Protein AF-0000000082496171 (afdb_homodimer)

Radius of gyration: 23.1 Å; Cα contacts (8 Å, |Δi|>4): 186; chains: 2; bounding box: 36×82×51 Å

InterPro domains:
  IPR008417 B-cell receptor-associated protein 29/31 [PTHR12701] (6-134)

Nearest PDB structures (foldseek):
  3mtt-assembly1_A  TM=5.147E-01  e=7.761E+00  Homo sapiens
  9gdi-assembly1_B  TM=3.801E-01  e=4.638E+00  Bos taurus
  9gdi-assembly1_B  TM=3.731E-01  e=5.127E+00  Bos taurus
  3mtt-assembly1_A  TM=4.672E-01  e=7.662E+00  Homo sapiens

Structure (mmCIF, N/CA/C/O backbone):
data_AF-0000000082496171-model_v1
#
loop_
_entity.id
_entity.type
_entity.pdbx_description
1 polymer 'Endoplasmic reticulum transmembrane protein'
#
loop_
_atom_site.group_PDB
_atom_site.id
_atom_site.type_symbol
_atom_site.label_atom_id
_atom_site.label_alt_id
_atom_site.label_comp_id
_atom_site.label_asym_id
_atom_site.label_entity_id
_atom_site.label_seq_id
_atom_site.pdbx_PDB_ins_code
_atom_site.Cartn_x
_atom_site.Cartn_y
_atom_site.Cartn_z
_atom_site.occupancy
_atom_site.B_iso_or_equiv
_atom_site.auth_seq_id
_atom_site.auth_comp_id
_atom_site.auth_asym_id
_atom_site.auth_atom_id
_atom_site.pdbx_PDB_model_num
ATOM 1 N N . MET A 1 1 ? 11.539 -27.406 7.305 1 48.34 1 MET A N 1
ATOM 2 C CA . MET A 1 1 ? 11.797 -26.469 8.391 1 48.34 1 MET A CA 1
ATOM 3 C C . MET A 1 1 ? 11.961 -25.047 7.855 1 48.34 1 MET A C 1
ATOM 5 O O . MET A 1 1 ? 11.398 -24.094 8.398 1 48.34 1 MET A O 1
ATOM 9 N N . ASN A 1 2 ? 12.719 -24.812 6.652 1 59.94 2 ASN A N 1
ATOM 10 C CA . ASN A 1 2 ? 13.109 -23.516 6.102 1 59.94 2 ASN A CA 1
ATOM 11 C C . ASN A 1 2 ? 11.938 -22.828 5.414 1 59.94 2 ASN A C 1
ATOM 13 O O . ASN A 1 2 ? 11.766 -21.609 5.543 1 59.94 2 ASN A O 1
ATOM 17 N N . LEU A 1 3 ? 10.906 -23.688 5.059 1 64.31 3 LEU A N 1
ATOM 18 C CA . LEU A 1 3 ? 9.766 -23.094 4.355 1 64.31 3 LEU A CA 1
ATOM 19 C C . LEU A 1 3 ? 8.781 -22.469 5.332 1 64.31 3 LEU A C 1
ATOM 21 O O . LEU A 1 3 ? 8.203 -21.422 5.055 1 64.31 3 LEU A O 1
ATOM 25 N N . SER A 1 4 ? 8.664 -23.234 6.391 1 67 4 SER A N 1
ATOM 26 C CA . SER A 1 4 ? 7.754 -22.75 7.418 1 67 4 SER A CA 1
ATOM 27 C C . SER A 1 4 ? 8.227 -21.406 7.984 1 67 4 SER A C 1
ATOM 29 O O . SER A 1 4 ? 7.422 -20.516 8.227 1 67 4 SER A O 1
ATOM 31 N N . LYS A 1 5 ? 9.555 -21.391 8.133 1 72.38 5 LYS A N 1
ATOM 32 C CA . LYS A 1 5 ? 10.109 -20.156 8.664 1 72.38 5 LYS A CA 1
ATOM 33 C C . LYS A 1 5 ? 9.906 -19 7.68 1 72.38 5 LYS A C 1
ATOM 35 O O . LYS A 1 5 ? 9.539 -17.891 8.086 1 72.38 5 LYS A O 1
ATOM 40 N N . MET A 1 6 ? 10.094 -19.312 6.453 1 79.31 6 MET A N 1
ATOM 41 C CA . MET A 1 6 ? 9.938 -18.297 5.422 1 79.31 6 MET A CA 1
ATOM 42 C C . MET A 1 6 ? 8.484 -17.844 5.316 1 79.31 6 MET A C 1
ATOM 44 O O . MET A 1 6 ? 8.211 -16.641 5.168 1 79.31 6 MET A O 1
ATOM 48 N N . ALA A 1 7 ? 7.648 -18.781 5.551 1 83.5 7 ALA A N 1
ATOM 49 C CA . ALA A 1 7 ? 6.223 -18.469 5.539 1 83.5 7 ALA A CA 1
ATOM 50 C C . ALA A 1 7 ? 5.848 -17.562 6.703 1 83.5 7 ALA A C 1
ATOM 52 O O . ALA A 1 7 ? 5.062 -16.625 6.543 1 83.5 7 ALA A O 1
ATOM 53 N N . LEU A 1 8 ? 6.566 -17.781 7.727 1 84.12 8 LEU A N 1
ATOM 54 C CA . LEU A 1 8 ? 6.262 -17 8.922 1 84.12 8 LEU A CA 1
ATOM 55 C C . LEU A 1 8 ? 6.727 -15.562 8.758 1 84.12 8 LEU A C 1
ATOM 57 O O . LEU A 1 8 ? 6.055 -14.633 9.211 1 84.12 8 LEU A O 1
ATOM 61 N N . GLU A 1 9 ? 7.84 -15.391 8.156 1 91.06 9 GLU A N 1
ATOM 62 C CA . GLU A 1 9 ? 8.375 -14.047 7.941 1 91.06 9 GLU A CA 1
ATOM 63 C C . GLU A 1 9 ? 7.414 -13.203 7.105 1 91.06 9 GLU A C 1
ATOM 65 O O . GLU A 1 9 ? 7.199 -12.031 7.398 1 91.06 9 GLU A O 1
ATOM 70 N N . TRP A 1 10 ? 6.824 -13.852 6.168 1 92.69 10 TRP A N 1
ATOM 71 C CA . TRP A 1 10 ? 5.895 -13.125 5.309 1 92.69 10 TRP A CA 1
ATOM 72 C C . TRP A 1 10 ? 4.59 -12.828 6.039 1 92.69 10 TRP A C 1
ATOM 74 O O . TRP A 1 10 ? 3.971 -11.789 5.82 1 92.69 10 TRP A O 1
ATOM 84 N N . VAL A 1 11 ? 4.238 -13.664 6.879 1 91.69 11 VAL A N 1
ATOM 85 C CA . VAL A 1 11 ? 3.041 -13.445 7.684 1 91.69 11 VAL A CA 1
ATOM 86 C C . VAL A 1 11 ? 3.271 -12.289 8.656 1 91.69 11 VAL A C 1
ATOM 88 O O . VAL A 1 11 ? 2.402 -11.43 8.82 1 91.69 11 VAL A O 1
ATOM 91 N N . VAL A 1 12 ? 4.414 -12.273 9.219 1 92.25 12 VAL A N 1
ATOM 92 C CA . VAL A 1 12 ? 4.773 -11.203 10.141 1 92.25 12 VAL A CA 1
ATOM 93 C C . VAL A 1 12 ? 4.746 -9.867 9.414 1 92.25 12 VAL A C 1
ATOM 95 O O . VAL A 1 12 ? 4.191 -8.883 9.914 1 92.25 12 VAL A O 1
ATOM 98 N N . LEU A 1 13 ? 5.289 -9.82 8.258 1 94.5 13 LEU A N 1
ATOM 99 C CA . LEU A 1 13 ? 5.316 -8.57 7.496 1 94.5 13 LEU A CA 1
ATOM 100 C C . LEU A 1 13 ? 3.904 -8.133 7.129 1 94.5 13 LEU A C 1
ATOM 102 O O . LEU A 1 13 ? 3.594 -6.938 7.164 1 94.5 13 LEU A O 1
ATOM 106 N N . SER A 1 14 ? 3.113 -9.094 6.809 1 94.06 14 SER A N 1
ATOM 107 C CA . SER A 1 14 ? 1.742 -8.766 6.434 1 94.06 14 SER A CA 1
ATOM 108 C C . SER A 1 14 ? 0.983 -8.141 7.602 1 94.06 14 SER A C 1
ATOM 110 O O . SER A 1 14 ? 0.238 -7.18 7.418 1 94.06 14 SER A O 1
ATOM 112 N N . TYR A 1 15 ? 1.195 -8.648 8.711 1 93.44 15 TYR A N 1
ATOM 113 C CA . TYR A 1 15 ? 0.529 -8.109 9.891 1 93.44 15 TYR A CA 1
ATOM 114 C C . TYR A 1 15 ? 1.076 -6.727 10.234 1 93.44 15 TYR A C 1
ATOM 116 O O . TYR A 1 15 ? 0.325 -5.84 10.648 1 93.44 15 TYR A O 1
ATOM 124 N N . ALA A 1 16 ? 2.318 -6.676 10.133 1 93.56 16 ALA A N 1
ATOM 125 C CA . ALA A 1 16 ? 2.936 -5.379 10.391 1 93.56 16 ALA A CA 1
ATOM 126 C C . ALA A 1 16 ? 2.402 -4.316 9.438 1 93.56 16 ALA A C 1
ATOM 128 O O . ALA A 1 16 ? 2.037 -3.217 9.859 1 93.56 16 ALA A O 1
ATOM 129 N N . ALA A 1 17 ? 2.332 -4.676 8.195 1 94.69 17 ALA A N 1
ATOM 130 C CA . ALA A 1 17 ? 1.829 -3.738 7.191 1 94.69 17 ALA A CA 1
ATOM 131 C C . ALA A 1 17 ? 0.37 -3.381 7.457 1 94.69 17 ALA A C 1
ATOM 133 O O . ALA A 1 17 ? -0.029 -2.223 7.312 1 94.69 17 ALA A O 1
ATOM 134 N N . ALA A 1 18 ? -0.382 -4.371 7.84 1 94.62 18 ALA A N 1
ATOM 135 C CA . ALA A 1 18 ? -1.79 -4.137 8.156 1 94.62 18 ALA A CA 1
ATOM 136 C C . ALA A 1 18 ? -1.937 -3.205 9.352 1 94.62 18 ALA A C 1
ATOM 138 O O . ALA A 1 18 ? -2.795 -2.32 9.359 1 94.62 18 ALA A O 1
ATOM 139 N N . ALA A 1 19 ? -1.158 -3.439 10.312 1 93.06 19 ALA A N 1
ATOM 140 C CA . ALA A 1 19 ? -1.182 -2.578 11.492 1 93.06 19 ALA A CA 1
ATOM 141 C C . ALA A 1 19 ? -0.792 -1.146 11.133 1 93.06 19 ALA A C 1
ATOM 143 O O . ALA A 1 19 ? -1.423 -0.191 11.586 1 93.06 19 ALA A O 1
ATOM 144 N N . GLU A 1 20 ? 0.221 -1.012 10.367 1 94.12 20 GLU A N 1
ATOM 145 C CA . GLU A 1 20 ? 0.649 0.309 9.914 1 94.12 20 GLU A CA 1
ATOM 146 C C . GLU A 1 20 ? -0.466 1.021 9.148 1 94.12 20 GLU A C 1
ATOM 148 O O . GLU A 1 20 ? -0.726 2.203 9.383 1 94.12 20 GLU A O 1
ATOM 153 N N . ALA A 1 21 ? -1.062 0.307 8.305 1 93.94 21 ALA A N 1
ATOM 154 C CA . ALA A 1 21 ? -2.137 0.893 7.508 1 93.94 21 ALA A CA 1
ATOM 155 C C . ALA A 1 21 ? -3.289 1.351 8.398 1 93.94 21 ALA A C 1
ATOM 157 O O . ALA A 1 21 ? -3.82 2.451 8.219 1 93.94 21 ALA A O 1
ATOM 158 N N . MET A 1 22 ? -3.598 0.584 9.273 1 93.19 22 MET A N 1
ATOM 159 C CA . MET A 1 22 ? -4.691 0.923 10.18 1 93.19 22 MET A CA 1
ATOM 160 C C . MET A 1 22 ? -4.355 2.162 11 1 93.19 22 MET A C 1
ATOM 162 O O . MET A 1 22 ? -5.207 3.031 11.195 1 93.19 22 MET A O 1
ATOM 166 N N . MET A 1 23 ? -3.168 2.227 11.414 1 90.38 23 MET A N 1
ATOM 167 C CA . MET A 1 23 ? -2.754 3.363 12.234 1 90.38 23 MET A CA 1
ATOM 168 C C . MET A 1 23 ? -2.764 4.652 11.414 1 90.38 23 MET A C 1
ATOM 170 O O . MET A 1 23 ? -3.238 5.688 11.883 1 90.38 23 MET A O 1
ATOM 174 N N . VAL A 1 24 ? -2.244 4.578 10.234 1 91.56 24 VAL A N 1
ATOM 175 C CA . VAL A 1 24 ? -2.227 5.762 9.383 1 91.56 24 VAL A CA 1
ATOM 176 C C . VAL A 1 24 ? -3.656 6.184 9.055 1 91.56 24 VAL A C 1
ATOM 178 O O . VAL A 1 24 ? -3.967 7.379 9.031 1 91.56 24 VAL A O 1
ATOM 181 N N . LEU A 1 25 ? -4.473 5.191 8.875 1 90.94 25 LEU A N 1
ATOM 182 C CA . LEU A 1 25 ? -5.871 5.484 8.586 1 90.94 25 LEU A CA 1
ATOM 183 C C . LEU A 1 25 ? -6.535 6.18 9.773 1 90.94 25 LEU A C 1
ATOM 185 O O . LEU A 1 25 ? -7.258 7.164 9.594 1 90.94 25 LEU A O 1
ATOM 189 N N . LEU A 1 26 ? -6.27 5.723 10.891 1 89.06 26 LEU A N 1
ATOM 190 C CA . LEU A 1 26 ? -6.855 6.305 12.094 1 89.06 26 LEU A CA 1
ATOM 191 C C . LEU A 1 26 ? -6.344 7.723 12.312 1 89.06 26 LEU A C 1
ATOM 193 O O . LEU A 1 26 ? -7.105 8.609 12.711 1 89.06 26 LEU A O 1
ATOM 197 N N . LEU A 1 27 ? -5.102 7.973 12.008 1 87.75 27 LEU A N 1
ATOM 198 C CA . LEU A 1 27 ? -4.496 9.289 12.195 1 87.75 27 LEU A CA 1
ATOM 199 C C . LEU A 1 27 ? -5.066 10.289 11.203 1 87.75 27 LEU A C 1
ATOM 201 O O . LEU A 1 27 ? -5.113 11.492 11.484 1 87.75 27 LEU A O 1
ATOM 205 N N . THR A 1 28 ? -5.406 9.789 10.102 1 88.25 28 THR A N 1
ATOM 206 C CA . THR A 1 28 ? -5.793 10.703 9.031 1 88.25 28 THR A CA 1
ATOM 207 C C . THR A 1 28 ? -7.301 10.938 9.039 1 88.25 28 THR A C 1
ATOM 209 O O . THR A 1 28 ? -7.82 11.695 8.219 1 88.25 28 THR A O 1
ATOM 212 N N . LEU A 1 29 ? -7.965 10.297 9.93 1 84.62 29 LEU A N 1
ATOM 213 C CA . LEU A 1 29 ? -9.391 10.586 10.07 1 84.62 29 LEU A CA 1
ATOM 214 C C . LEU A 1 29 ? -9.609 12.039 10.469 1 84.62 29 LEU A C 1
ATOM 216 O O . LEU A 1 29 ? -8.828 12.602 11.242 1 84.62 29 LEU A O 1
ATOM 220 N N . PRO A 1 30 ? -10.609 12.68 9.859 1 73.69 30 PRO A N 1
ATOM 221 C CA . PRO A 1 30 ? -10.898 14.07 10.203 1 73.69 30 PRO A CA 1
ATOM 222 C C . PRO A 1 30 ? -11.164 14.266 11.695 1 73.69 30 PRO A C 1
ATOM 224 O O . PRO A 1 30 ? -11.617 13.336 12.367 1 73.69 30 PRO A O 1
ATOM 227 N N . PRO A 1 31 ? -10.727 15.391 12.102 1 64.25 31 PRO A N 1
ATOM 228 C CA . PRO A 1 31 ? -10.883 15.727 13.516 1 64.25 31 PRO A CA 1
ATOM 229 C C . PRO A 1 31 ? -12.297 15.469 14.031 1 64.25 31 PRO A C 1
ATOM 231 O O . PRO A 1 31 ? -12.477 15.078 15.188 1 64.25 31 PRO A O 1
ATOM 234 N N . THR A 1 32 ? -13.039 15.711 13.242 1 60 32 THR A N 1
ATOM 235 C CA . THR A 1 32 ? -14.406 15.523 13.703 1 60 32 THR A CA 1
ATOM 236 C C . THR A 1 32 ? -14.68 14.055 14.016 1 60 32 THR A C 1
ATOM 238 O O . THR A 1 32 ? -15.531 13.742 14.844 1 60 32 THR A O 1
ATOM 241 N N . MET A 1 33 ? -13.891 13.391 13.539 1 57.25 33 MET A N 1
ATOM 242 C CA . MET A 1 33 ? -14.094 11.953 13.719 1 57.25 33 MET A CA 1
ATOM 243 C C . MET A 1 33 ? -13.016 11.367 14.625 1 57.25 33 MET A C 1
ATOM 245 O O . MET A 1 33 ? -13.039 10.172 14.922 1 57.25 33 MET A O 1
ATOM 249 N N . ASN A 1 34 ? -12.227 12.273 15.102 1 61.12 34 ASN A N 1
ATOM 250 C CA . ASN A 1 34 ? -11.125 11.742 15.898 1 61.12 34 ASN A CA 1
ATOM 251 C C . ASN A 1 34 ? -10.984 12.477 17.219 1 61.12 34 ASN A C 1
ATOM 253 O O . ASN A 1 34 ? -10.031 13.234 17.422 1 61.12 34 ASN A O 1
ATOM 257 N N . PRO A 1 35 ? -11.977 12.188 18 1 62.91 35 PRO A N 1
ATOM 258 C CA . PRO A 1 35 ? -11.789 12.844 19.297 1 62.91 35 PRO A CA 1
ATOM 259 C C . PRO A 1 35 ? -10.539 12.367 20.031 1 62.91 35 PRO A C 1
ATOM 261 O O . PRO A 1 35 ? -10.055 13.055 20.938 1 62.91 35 PRO A O 1
ATOM 264 N N . LEU A 1 36 ? -10.094 11.344 19.562 1 66.88 36 LEU A N 1
ATOM 265 C CA . LEU A 1 36 ? -8.93 10.766 20.234 1 66.88 36 LEU A CA 1
ATOM 266 C C . LEU A 1 36 ? -7.648 11.086 19.484 1 66.88 36 LEU A C 1
ATOM 268 O O . LEU A 1 36 ? -6.688 10.312 19.516 1 66.88 36 LEU A O 1
ATOM 272 N N . ARG A 1 37 ? -7.652 12.148 18.906 1 75 37 ARG A N 1
ATOM 273 C CA . ARG A 1 37 ? -6.523 12.5 18.047 1 7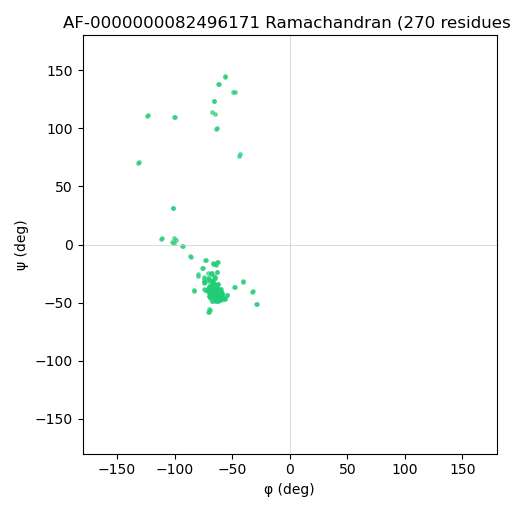5 37 ARG A CA 1
ATOM 274 C C . ARG A 1 37 ? -5.223 12.547 18.844 1 75 37 ARG A C 1
ATOM 276 O O . ARG A 1 37 ? -4.223 11.953 18.438 1 75 37 ARG A O 1
ATOM 283 N N . LYS A 1 38 ? -5.301 13.219 19.984 1 76 38 LYS A N 1
ATOM 284 C CA . LYS A 1 38 ? -4.094 13.328 20.797 1 76 38 LYS A CA 1
ATOM 285 C C . LYS A 1 38 ? -3.617 11.953 21.25 1 76 38 LYS A C 1
ATOM 287 O O . LYS A 1 38 ? -2.412 11.688 21.297 1 76 38 LYS A O 1
ATOM 292 N N . GLY A 1 39 ? -4.645 11.203 21.547 1 76.88 39 GLY A N 1
ATOM 293 C CA . GLY A 1 39 ? -4.312 9.844 21.938 1 76.88 39 GLY A CA 1
ATOM 294 C C . GLY A 1 39 ? -3.705 9.023 20.812 1 76.88 39 GLY A C 1
ATOM 295 O O . GLY A 1 39 ? -2.727 8.305 21.031 1 76.88 39 GLY A O 1
ATOM 296 N N . VAL A 1 40 ? -4.203 9.203 19.672 1 81.88 40 VAL A N 1
ATOM 297 C CA . VAL A 1 40 ? -3.719 8.445 18.531 1 81.88 40 VAL A CA 1
ATOM 298 C C . VAL A 1 40 ? -2.311 8.906 18.156 1 81.88 40 VAL A C 1
ATOM 300 O O . VAL A 1 40 ? -1.452 8.086 17.828 1 81.88 40 VAL A O 1
ATOM 303 N N . ILE A 1 41 ? -2.131 10.094 18.312 1 84.19 41 ILE A N 1
ATOM 304 C CA . ILE A 1 41 ? -0.809 10.648 18.031 1 84.19 41 ILE A CA 1
ATOM 305 C C . ILE A 1 41 ? 0.207 10.07 19.016 1 84.19 41 ILE A C 1
ATOM 307 O O . ILE A 1 41 ? 1.285 9.625 18.609 1 84.19 41 ILE A O 1
ATOM 311 N N . SER A 1 42 ? -0.235 10.078 20.266 1 86.06 42 SER A N 1
ATOM 312 C CA . SER A 1 42 ? 0.661 9.562 21.297 1 86.06 42 SER A CA 1
ATOM 313 C C . SER A 1 42 ? 0.968 8.086 21.062 1 86.06 42 SER A C 1
ATOM 315 O O . SER A 1 42 ? 2.123 7.664 21.156 1 86.06 42 SER A O 1
ATOM 317 N N . VAL A 1 43 ? -0.015 7.398 20.75 1 85.12 43 VAL A N 1
ATOM 318 C CA . VAL A 1 43 ? 0.151 5.969 20.516 1 85.12 43 VAL A CA 1
ATOM 319 C C . VAL A 1 43 ? 1.039 5.746 19.281 1 85.12 43 VAL A C 1
ATOM 321 O O . VAL A 1 43 ? 1.938 4.902 19.312 1 85.12 43 VAL A O 1
ATOM 324 N N . THR A 1 44 ? 0.755 6.473 18.281 1 86.94 44 THR A N 1
ATOM 325 C CA . THR A 1 44 ? 1.521 6.297 17.047 1 86.94 44 THR A CA 1
ATOM 326 C C . THR A 1 44 ? 2.98 6.691 17.266 1 86.94 44 THR A C 1
ATOM 328 O O . THR A 1 44 ? 3.887 6.016 16.766 1 86.94 44 THR A O 1
ATOM 331 N N . ARG A 1 45 ? 3.248 7.648 18.047 1 86.75 45 ARG A N 1
ATOM 332 C CA . ARG A 1 45 ? 4.613 8.086 18.328 1 86.75 45 ARG A CA 1
ATOM 333 C C . ARG A 1 45 ? 5.383 7.008 19.094 1 86.75 45 ARG A C 1
ATOM 335 O O . ARG A 1 45 ? 6.555 6.758 18.812 1 86.75 45 ARG A O 1
ATOM 342 N N . ASN A 1 46 ? 4.688 6.449 19.922 1 88.31 46 ASN A N 1
ATOM 343 C CA . ASN A 1 46 ? 5.312 5.387 20.703 1 88.31 46 ASN A CA 1
ATOM 344 C C . ASN A 1 46 ? 5.57 4.145 19.859 1 88.31 46 ASN A C 1
ATOM 346 O O . ASN A 1 46 ? 6.539 3.42 20.078 1 88.31 46 ASN A O 1
ATOM 350 N N . LEU A 1 47 ? 4.766 3.955 18.891 1 87.25 47 LEU A N 1
ATOM 351 C CA . LEU A 1 47 ? 4.855 2.758 18.062 1 87.25 47 LEU A CA 1
ATOM 352 C C . LEU A 1 47 ? 5.855 2.955 16.938 1 87.25 47 LEU A C 1
ATOM 354 O O . LEU A 1 47 ? 6.297 1.985 16.312 1 87.25 47 LEU A O 1
ATOM 358 N N . LEU A 1 48 ? 6.266 4.137 16.766 1 87.62 48 LEU A N 1
ATOM 359 C CA . LEU A 1 48 ? 7.199 4.414 15.688 1 87.62 48 LEU A CA 1
ATOM 360 C C . LEU A 1 48 ? 8.547 3.752 15.945 1 87.62 48 LEU A C 1
ATOM 362 O O . LEU A 1 48 ? 9.188 3.25 15.016 1 87.62 48 LEU A O 1
ATOM 366 N N . LYS A 1 49 ? 8.906 3.619 17.156 1 86.88 49 LYS A N 1
ATOM 367 C CA . LYS A 1 49 ? 10.195 3.035 17.5 1 86.88 49 LYS A CA 1
ATOM 368 C C . LYS A 1 49 ? 10.234 1.544 17.188 1 86.88 49 LYS A C 1
ATOM 370 O O . LYS A 1 49 ? 11.062 1.094 16.391 1 86.88 49 LYS A O 1
ATOM 375 N N . PRO A 1 50 ? 9.344 0.766 17.688 1 83.81 50 PRO A N 1
ATOM 376 C CA . PRO A 1 50 ? 9.344 -0.653 17.312 1 83.81 50 PRO A CA 1
ATOM 377 C C . PRO A 1 50 ? 9.031 -0.884 15.844 1 83.81 50 PRO A C 1
ATOM 379 O O . PRO A 1 50 ? 9.516 -1.852 15.25 1 83.81 50 PRO A O 1
ATOM 382 N N . PHE A 1 51 ? 8.336 -0.042 15.258 1 88.69 51 PHE A N 1
ATOM 383 C CA . PHE A 1 51 ? 7.984 -0.19 13.852 1 88.69 51 PHE A CA 1
ATOM 384 C C . PHE A 1 51 ? 9.188 0.088 12.961 1 88.69 51 PHE A C 1
ATOM 386 O O . PHE A 1 51 ? 9.195 -0.272 11.781 1 88.69 51 PHE A O 1
ATOM 393 N N . LEU A 1 52 ? 10.18 0.644 13.578 1 90.94 52 LEU A N 1
ATOM 394 C CA . LEU A 1 52 ? 11.414 0.865 12.836 1 90.94 52 LEU A CA 1
ATOM 395 C C . LEU A 1 52 ? 12.031 -0.459 12.398 1 90.94 52 LEU A C 1
ATOM 397 O O . LEU A 1 52 ? 12.766 -0.511 11.406 1 90.94 52 LEU A O 1
ATOM 401 N N . SER A 1 53 ? 11.695 -1.446 13.086 1 91.94 53 SER A N 1
ATOM 402 C CA . SER A 1 53 ? 12.234 -2.768 12.789 1 91.94 53 SER A CA 1
ATOM 403 C C . SER A 1 53 ? 11.742 -3.287 11.445 1 91.94 53 SER A C 1
ATOM 405 O O . SER A 1 53 ? 12.305 -4.234 10.891 1 91.94 53 SER A O 1
ATOM 407 N N . VAL A 1 54 ? 10.727 -2.684 10.961 1 93.5 54 VAL A N 1
ATOM 408 C CA . VAL A 1 54 ? 10.164 -3.105 9.68 1 93.5 54 VAL A CA 1
ATOM 409 C C . VAL A 1 54 ? 11.164 -2.846 8.562 1 93.5 54 VAL A C 1
ATOM 411 O O . VAL A 1 54 ? 11.227 -3.594 7.582 1 93.5 54 VAL A O 1
ATOM 414 N N . ILE A 1 55 ? 11.969 -1.901 8.672 1 95.12 55 ILE A N 1
ATOM 415 C CA . ILE A 1 55 ? 12.883 -1.491 7.609 1 95.12 55 ILE A CA 1
ATOM 416 C C . ILE A 1 55 ? 13.961 -2.551 7.418 1 95.12 55 ILE A C 1
ATOM 418 O O . ILE A 1 55 ? 14.102 -3.123 6.332 1 95.12 55 ILE A O 1
ATOM 422 N N . PRO A 1 56 ? 14.727 -2.859 8.469 1 94.38 56 PRO A N 1
ATOM 423 C CA . PRO A 1 56 ? 15.719 -3.922 8.266 1 94.38 56 PRO A CA 1
ATOM 424 C C . PRO A 1 56 ? 15.078 -5.266 7.926 1 94.38 56 PRO A C 1
ATOM 426 O O . PRO A 1 56 ? 15.656 -6.059 7.176 1 94.38 56 PRO A O 1
ATOM 429 N N . PHE A 1 57 ? 13.938 -5.523 8.469 1 95.88 57 PHE A N 1
ATOM 430 C CA . PHE A 1 57 ? 13.211 -6.75 8.156 1 95.88 57 PHE A CA 1
ATOM 431 C C . PHE A 1 57 ? 12.852 -6.809 6.676 1 95.88 57 PHE A C 1
ATOM 433 O O . PHE A 1 57 ? 13.039 -7.84 6.031 1 95.88 57 PHE A O 1
ATOM 440 N N . CYS A 1 58 ? 12.32 -5.734 6.137 1 95.62 58 CYS A N 1
ATOM 441 C CA . CYS A 1 58 ? 11.977 -5.652 4.723 1 95.62 58 CYS A CA 1
ATOM 442 C C . CYS A 1 58 ? 13.219 -5.801 3.85 1 95.62 58 CYS A C 1
ATOM 444 O O . CYS A 1 58 ? 13.164 -6.434 2.795 1 95.62 58 CYS A O 1
ATOM 446 N N . LEU A 1 59 ? 14.281 -5.203 4.258 1 95.62 59 LEU A N 1
ATOM 447 C CA . LEU A 1 59 ? 15.531 -5.328 3.508 1 95.62 59 LEU A CA 1
ATOM 448 C C . LEU A 1 59 ? 16 -6.777 3.477 1 95.62 59 LEU A C 1
ATOM 450 O O . LEU A 1 59 ? 16.484 -7.258 2.445 1 95.62 59 LEU A O 1
ATOM 454 N N . PHE A 1 60 ? 15.898 -7.383 4.578 1 95.62 60 PHE A N 1
ATOM 455 C CA . PHE A 1 60 ? 16.25 -8.797 4.656 1 95.62 60 PHE A CA 1
ATOM 456 C C . PHE A 1 60 ? 15.398 -9.625 3.709 1 95.62 60 PHE A C 1
ATOM 458 O O . PHE A 1 60 ? 15.906 -10.484 2.992 1 95.62 60 PHE A O 1
ATOM 465 N N . LEU A 1 61 ? 14.172 -9.398 3.725 1 95.44 61 LEU A N 1
ATOM 466 C CA . LEU A 1 61 ? 13.258 -10.141 2.863 1 95.44 61 LEU A CA 1
ATOM 467 C C . LEU A 1 61 ? 13.516 -9.82 1.395 1 95.44 61 LEU A C 1
ATOM 469 O O . LEU A 1 61 ? 13.391 -10.695 0.535 1 95.44 61 LEU A O 1
ATOM 473 N N . LEU A 1 62 ? 13.836 -8.602 1.104 1 94.81 62 LEU A N 1
ATOM 474 C CA . LEU A 1 62 ? 14.172 -8.219 -0.263 1 94.81 62 LEU A CA 1
ATOM 475 C C . LEU A 1 62 ? 15.422 -8.938 -0.743 1 94.81 62 LEU A C 1
ATOM 477 O O . LEU A 1 62 ? 15.492 -9.367 -1.896 1 94.81 62 LEU A O 1
ATOM 481 N N . MET A 1 63 ? 16.359 -9.062 0.076 1 94.12 63 MET A N 1
ATOM 482 C CA . MET A 1 63 ? 17.578 -9.797 -0.264 1 94.12 63 MET A CA 1
ATOM 483 C C . MET A 1 63 ? 17.281 -11.266 -0.537 1 94.12 63 MET A C 1
ATOM 485 O O . MET A 1 63 ? 17.859 -11.867 -1.442 1 94.12 63 MET A O 1
ATOM 489 N N . ASP A 1 64 ? 16.391 -11.82 0.221 1 91.69 64 ASP A N 1
ATOM 490 C CA . ASP A 1 64 ? 15.977 -13.203 0.019 1 91.69 64 ASP A CA 1
ATOM 491 C C . ASP A 1 64 ? 15.32 -13.383 -1.347 1 91.69 64 ASP A C 1
ATOM 493 O O . ASP A 1 64 ? 15.602 -14.352 -2.053 1 91.69 64 ASP A O 1
ATOM 497 N N . ILE A 1 65 ? 14.453 -12.547 -1.691 1 91.94 65 ILE A N 1
ATOM 498 C CA . ILE A 1 65 ? 13.797 -12.602 -2.992 1 91.94 65 ILE A CA 1
ATOM 499 C C . ILE A 1 65 ? 14.836 -12.477 -4.102 1 91.94 65 ILE A C 1
ATOM 501 O O . ILE A 1 65 ? 14.781 -13.195 -5.102 1 91.94 65 ILE A O 1
ATOM 505 N N . TYR A 1 66 ? 15.734 -11.555 -3.928 1 90.25 66 TYR A N 1
ATOM 506 C CA . TYR A 1 66 ? 16.797 -11.344 -4.914 1 90.25 66 TYR A CA 1
ATOM 507 C C . TYR A 1 66 ? 17.641 -12.602 -5.082 1 90.25 66 TYR A C 1
ATOM 509 O O . TYR A 1 66 ? 17.922 -13.016 -6.207 1 90.25 66 TYR A O 1
ATOM 517 N N . TRP A 1 67 ? 17.969 -13.211 -4.023 1 88.5 67 TRP A N 1
ATOM 518 C CA . TRP A 1 67 ? 18.766 -14.43 -4.074 1 88.5 67 TRP A CA 1
ATOM 519 C C . TRP A 1 67 ? 18.016 -15.555 -4.781 1 88.5 67 TRP A C 1
ATOM 521 O O . TRP A 1 67 ? 18.578 -16.266 -5.613 1 88.5 67 TRP A O 1
ATOM 531 N N . LYS A 1 68 ? 16.75 -15.703 -4.477 1 86.06 68 LYS A N 1
ATOM 532 C CA . LYS A 1 68 ? 15.93 -16.734 -5.113 1 86.06 68 LYS A CA 1
ATOM 533 C C . LYS A 1 68 ? 15.789 -16.469 -6.609 1 86.06 68 LYS A C 1
ATOM 535 O O . LYS A 1 68 ? 15.711 -17.406 -7.406 1 86.06 68 LYS A O 1
ATOM 540 N N . TYR A 1 69 ? 15.719 -15.211 -6.992 1 82.94 69 TYR A N 1
ATOM 541 C CA . TYR A 1 69 ? 15.641 -14.844 -8.406 1 82.94 69 TYR A CA 1
ATOM 542 C C . TYR A 1 69 ? 16.922 -15.219 -9.133 1 82.94 69 TYR A C 1
ATOM 544 O O . TYR A 1 69 ? 16.875 -15.75 -10.25 1 82.94 69 TYR A O 1
ATOM 552 N N . GLU A 1 70 ? 18.031 -15.023 -8.531 1 82.44 70 GLU A N 1
ATOM 553 C CA . GLU A 1 70 ? 19.328 -15.297 -9.141 1 82.44 70 GLU A CA 1
ATOM 554 C C . GLU A 1 70 ? 19.609 -16.797 -9.203 1 82.44 70 GLU A C 1
ATOM 556 O O . GLU A 1 70 ? 20.234 -17.281 -10.148 1 82.44 70 GLU A O 1
ATOM 561 N N . THR A 1 71 ? 19.047 -17.531 -8.281 1 80.31 71 THR A N 1
ATOM 562 C CA . THR A 1 71 ? 19.359 -18.953 -8.203 1 80.31 71 THR A CA 1
ATOM 563 C C . THR A 1 71 ? 18.234 -19.781 -8.805 1 80.31 71 THR A C 1
ATOM 565 O O . THR A 1 71 ? 18.266 -21.016 -8.766 1 80.31 71 THR A O 1
ATOM 568 N N . ARG A 1 72 ? 17.203 -19.062 -9.328 1 73.75 72 ARG A N 1
ATOM 569 C CA . ARG A 1 72 ? 16.062 -19.781 -9.898 1 73.75 72 ARG A CA 1
ATOM 570 C C . ARG A 1 72 ? 16.484 -20.562 -11.141 1 73.75 72 ARG A C 1
ATOM 572 O O . ARG A 1 72 ? 17.156 -20.016 -12.023 1 73.75 72 ARG A O 1
ATOM 579 N N . PRO A 1 73 ? 16.188 -21.859 -10.977 1 66.94 73 PRO A N 1
ATOM 580 C CA . PRO A 1 73 ? 16.516 -22.625 -12.18 1 66.94 73 PRO A CA 1
ATOM 581 C C . PRO A 1 73 ? 15.695 -22.203 -13.391 1 66.94 73 PRO A C 1
ATOM 583 O O . PRO A 1 73 ? 14.508 -21.891 -13.266 1 66.94 73 PRO A O 1
ATOM 586 N N . SER A 1 74 ? 16.172 -21.406 -14.32 1 60.69 74 SER A N 1
ATOM 587 C CA . SER A 1 74 ? 15.469 -21.062 -15.555 1 60.69 74 SER A CA 1
A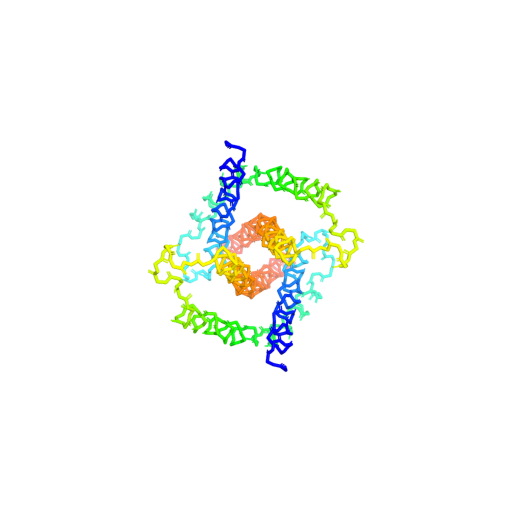TOM 588 C C . SER A 1 74 ? 15.336 -22.281 -16.469 1 60.69 74 SER A C 1
ATOM 590 O O . SER A 1 74 ? 16.172 -23.172 -16.438 1 60.69 74 SER A O 1
ATOM 592 N N . CYS A 1 75 ? 14.07 -22.688 -16.641 1 60 75 CYS A N 1
ATOM 593 C CA . CYS A 1 75 ? 14.008 -23.609 -17.766 1 60 75 CYS A CA 1
ATOM 594 C C . CYS A 1 75 ? 14.836 -23.094 -18.938 1 60 75 CYS A C 1
ATOM 596 O O . CYS A 1 75 ? 14.562 -22.016 -19.484 1 60 75 CYS A O 1
ATOM 598 N N . SER A 1 76 ? 16.141 -23.203 -18.891 1 56.59 76 SER A N 1
ATOM 599 C CA . SER A 1 76 ? 17.078 -22.75 -19.906 1 56.59 76 SER A CA 1
ATOM 600 C C . SER A 1 76 ? 16.453 -22.766 -21.297 1 56.59 76 SER A C 1
ATOM 602 O O . SER A 1 76 ? 16.859 -21.984 -22.156 1 56.59 76 SER A O 1
ATOM 604 N N . SER A 1 77 ? 15.797 -23.969 -21.75 1 53.56 77 SER A N 1
ATOM 605 C CA . SER A 1 77 ? 15.227 -24.094 -23.094 1 53.56 77 SER A CA 1
ATOM 606 C C . SER A 1 77 ? 13.742 -24.453 -23.031 1 53.56 77 SER A C 1
ATOM 608 O O . SER A 1 77 ? 13.352 -25.375 -22.312 1 53.56 77 SER A O 1
ATOM 610 N N . PRO A 1 78 ? 12.82 -23.609 -23.406 1 58.06 78 PRO A N 1
ATOM 611 C CA . PRO A 1 78 ? 11.391 -23.922 -23.484 1 58.06 78 PRO A CA 1
ATOM 612 C C . PRO A 1 78 ? 11.117 -25.375 -23.859 1 58.06 78 PRO A C 1
ATOM 614 O O . PRO A 1 78 ? 10.125 -25.953 -23.422 1 58.06 78 PRO A O 1
ATOM 617 N N . GLU A 1 79 ? 11.898 -25.781 -24.75 1 57.34 79 GLU A N 1
ATOM 618 C CA . GLU A 1 79 ? 11.695 -27.141 -25.234 1 57.34 79 GLU A CA 1
ATOM 619 C C . GLU A 1 79 ? 12.016 -28.172 -24.156 1 57.34 79 GLU A C 1
ATOM 621 O O . GLU A 1 79 ? 11.547 -29.312 -24.219 1 57.34 79 GLU A O 1
ATOM 626 N N . SER A 1 80 ? 12.836 -27.734 -23.266 1 60.28 80 SER A N 1
ATOM 627 C CA . SER A 1 80 ? 13.266 -28.766 -22.328 1 60.28 80 SER A CA 1
ATOM 628 C C . SER A 1 80 ? 12.492 -28.672 -21.016 1 60.28 80 SER A C 1
ATOM 630 O O . SER A 1 80 ? 12.672 -29.5 -20.125 1 60.28 80 SER A O 1
ATOM 632 N N . CYS A 1 81 ? 11.477 -27.719 -21.078 1 66.44 81 CYS A N 1
ATOM 633 C CA . CYS A 1 81 ? 10.852 -27.594 -19.781 1 66.44 81 CYS A CA 1
ATOM 634 C C . CYS A 1 81 ? 9.531 -28.359 -19.734 1 66.44 81 CYS A C 1
ATOM 636 O O . CYS A 1 81 ? 8.688 -28.203 -20.609 1 66.44 81 CYS A O 1
ATOM 638 N N . ASN A 1 82 ? 9.484 -29.438 -19.016 1 74.38 82 ASN A N 1
ATOM 639 C CA . ASN A 1 82 ? 8.242 -30.141 -18.719 1 74.38 82 ASN A CA 1
ATOM 640 C C . ASN A 1 82 ? 7.168 -29.188 -18.203 1 74.38 82 ASN A C 1
ATOM 642 O O . ASN A 1 82 ? 7.48 -28.172 -17.594 1 74.38 82 ASN A O 1
ATOM 646 N N . PRO A 1 83 ? 6.062 -29.297 -18.75 1 77.5 83 PRO A N 1
ATOM 647 C CA . PRO A 1 83 ? 4.938 -28.438 -18.359 1 77.5 83 PRO A CA 1
ATOM 648 C C . PRO A 1 83 ? 4.859 -28.234 -16.844 1 77.5 83 PRO A C 1
ATOM 650 O O . PRO A 1 83 ? 4.484 -27.156 -16.391 1 77.5 83 PRO A O 1
ATOM 653 N N . THR A 1 84 ? 5.246 -29.172 -16.109 1 78.5 84 THR A N 1
ATOM 654 C CA . THR A 1 84 ? 5.219 -29.078 -14.648 1 78.5 84 THR A CA 1
ATOM 655 C C . THR A 1 84 ? 6.254 -28.062 -14.156 1 78.5 84 THR A C 1
ATOM 657 O O . THR A 1 84 ? 5.984 -27.297 -13.234 1 78.5 84 THR A O 1
ATOM 660 N N . ASP A 1 85 ? 7.34 -28.047 -14.844 1 80.19 85 ASP A N 1
ATOM 661 C CA . ASP A 1 85 ? 8.383 -27.109 -14.461 1 80.19 85 ASP A CA 1
ATOM 662 C C . ASP A 1 85 ? 7.992 -25.672 -14.812 1 80.19 85 ASP A C 1
ATOM 664 O O . ASP A 1 85 ? 8.305 -24.734 -14.07 1 80.19 85 ASP A O 1
ATOM 668 N N . LEU A 1 86 ? 7.402 -25.625 -15.906 1 79.12 86 LEU A N 1
ATOM 669 C CA . LEU A 1 86 ? 6.934 -24.297 -16.328 1 79.12 86 LEU A CA 1
ATOM 670 C C . LEU A 1 86 ? 5.93 -23.734 -15.32 1 79.12 86 LEU A C 1
ATOM 672 O O . LEU A 1 86 ? 5.996 -22.562 -14.961 1 79.12 86 LEU A O 1
ATOM 676 N N . MET A 1 87 ? 5.082 -24.547 -14.898 1 83.5 87 MET A N 1
ATOM 677 C CA . MET A 1 87 ? 4.078 -24.109 -13.93 1 83.5 87 MET A CA 1
ATOM 678 C C . MET A 1 87 ? 4.727 -23.734 -12.602 1 83.5 87 MET A C 1
ATOM 680 O O . MET A 1 87 ? 4.301 -22.797 -11.938 1 83.5 87 MET A O 1
ATOM 684 N N . ARG A 1 88 ? 5.676 -24.5 -12.281 1 81.62 88 ARG A N 1
ATOM 685 C CA . ARG A 1 88 ? 6.395 -24.203 -11.047 1 81.62 88 ARG A CA 1
ATOM 686 C C . ARG A 1 88 ? 7.102 -22.859 -11.141 1 81.62 88 ARG A C 1
ATOM 688 O O . ARG A 1 88 ? 7.109 -22.094 -10.172 1 81.62 88 ARG A O 1
ATOM 695 N N . HIS A 1 89 ? 7.664 -22.688 -12.273 1 81.75 89 HIS A N 1
ATOM 696 C CA . HIS A 1 89 ? 8.32 -21.406 -12.508 1 81.75 89 HIS A CA 1
ATOM 697 C C . HIS A 1 89 ? 7.332 -20.25 -12.414 1 81.75 89 HIS A C 1
ATOM 699 O O . HIS A 1 89 ? 7.613 -19.234 -11.773 1 81.75 89 HIS A O 1
ATOM 705 N N . GLN A 1 90 ? 6.23 -20.391 -12.961 1 83.25 90 GLN A N 1
ATOM 706 C CA . GLN A 1 90 ? 5.211 -19.344 -12.93 1 83.25 90 GLN A CA 1
ATOM 707 C C . GLN A 1 90 ? 4.746 -19.078 -11.5 1 83.25 90 GLN A C 1
ATOM 709 O O . GLN A 1 90 ? 4.547 -17.922 -11.117 1 83.25 90 GLN A O 1
ATOM 714 N N . LYS A 1 91 ? 4.574 -20.078 -10.828 1 85.06 91 LYS A N 1
ATOM 715 C CA . LYS A 1 91 ? 4.16 -19.953 -9.438 1 85.06 91 LYS A CA 1
ATOM 716 C C . LYS A 1 91 ? 5.191 -19.172 -8.625 1 85.06 91 LYS A C 1
ATOM 718 O O . LYS A 1 91 ? 4.832 -18.328 -7.801 1 85.06 91 LYS A O 1
ATOM 723 N N . SER A 1 92 ? 6.422 -19.438 -8.891 1 85 92 SER A N 1
ATOM 724 C CA . SER A 1 92 ? 7.5 -18.75 -8.18 1 85 92 SER A CA 1
ATOM 725 C C . SER A 1 92 ? 7.516 -17.266 -8.516 1 85 92 SER A C 1
ATOM 727 O O . SER A 1 92 ? 7.762 -16.422 -7.641 1 85 92 SER A O 1
ATOM 729 N N . VAL A 1 93 ? 7.184 -16.953 -9.688 1 86.88 93 VAL A N 1
ATOM 730 C CA . VAL A 1 93 ? 7.141 -15.562 -10.117 1 86.88 93 VAL A CA 1
ATOM 731 C C . VAL A 1 93 ? 5.98 -14.844 -9.43 1 86.88 93 VAL A C 1
ATOM 733 O O . VAL A 1 93 ? 6.141 -13.734 -8.922 1 86.88 93 VAL A O 1
ATOM 736 N N . LEU A 1 94 ? 4.891 -15.484 -9.398 1 88.56 94 LEU A N 1
ATOM 737 C CA . LEU A 1 94 ? 3.713 -14.891 -8.766 1 88.56 94 LEU A CA 1
ATOM 738 C C . LEU A 1 94 ? 3.943 -14.672 -7.277 1 88.56 94 LEU A C 1
ATOM 740 O O . LEU A 1 94 ? 3.566 -13.633 -6.73 1 88.56 94 LEU A O 1
ATOM 744 N N . LYS A 1 95 ? 4.648 -15.594 -6.637 1 89.31 95 LYS A N 1
ATOM 745 C CA . LYS A 1 95 ? 4.996 -15.461 -5.227 1 89.31 95 LYS A CA 1
ATOM 746 C C . LYS A 1 95 ? 5.938 -14.281 -5 1 89.31 95 LYS A C 1
ATOM 748 O O . LYS A 1 95 ? 5.758 -13.516 -4.051 1 89.31 95 LYS A O 1
ATOM 753 N N . SER A 1 96 ? 6.879 -14.195 -5.898 1 90.31 96 SER A N 1
ATOM 754 C CA . SER A 1 96 ? 7.832 -13.094 -5.797 1 90.31 96 SER A CA 1
ATOM 755 C C . SER A 1 96 ? 7.145 -11.75 -5.988 1 90.31 96 SER A C 1
ATOM 757 O O . SER A 1 96 ? 7.465 -10.781 -5.297 1 90.31 96 SER A O 1
ATOM 759 N N . GLN A 1 97 ? 6.184 -11.688 -6.844 1 90.69 97 GLN A N 1
ATOM 760 C CA . GLN A 1 97 ? 5.445 -10.453 -7.098 1 90.69 97 GLN A CA 1
ATOM 761 C C . GLN A 1 97 ? 4.613 -10.055 -5.887 1 90.69 97 GLN A C 1
ATOM 763 O O . GLN A 1 97 ? 4.629 -8.891 -5.473 1 90.69 97 GLN A O 1
ATOM 768 N N . ARG A 1 98 ? 3.914 -10.953 -5.395 1 93.5 98 ARG A N 1
ATOM 769 C CA . ARG A 1 98 ? 3.109 -10.711 -4.203 1 93.5 98 ARG A CA 1
ATOM 770 C C . ARG A 1 98 ? 3.975 -10.211 -3.053 1 93.5 98 ARG A C 1
ATOM 772 O O . ARG A 1 98 ? 3.635 -9.219 -2.402 1 93.5 98 ARG A O 1
ATOM 779 N N . ASN A 1 99 ? 5.086 -10.922 -2.895 1 94.44 99 ASN A N 1
ATOM 780 C CA . ASN A 1 99 ? 5.984 -10.609 -1.789 1 94.44 99 ASN A CA 1
ATOM 781 C C . ASN A 1 99 ? 6.633 -9.234 -1.966 1 94.44 99 ASN A C 1
ATOM 783 O O . ASN A 1 99 ? 6.777 -8.484 -1 1 94.44 99 ASN A O 1
ATOM 787 N N . THR A 1 100 ? 6.969 -8.875 -3.172 1 94.25 100 THR A N 1
ATOM 788 C CA . THR A 1 100 ? 7.555 -7.574 -3.457 1 94.25 100 THR A CA 1
ATOM 789 C C . THR A 1 100 ? 6.547 -6.457 -3.18 1 94.25 100 THR A C 1
ATOM 791 O O . THR A 1 100 ? 6.906 -5.414 -2.629 1 94.25 100 THR A O 1
ATOM 794 N N . LEU A 1 101 ? 5.391 -6.742 -3.562 1 94.44 101 LEU A N 1
ATOM 795 C CA . LEU A 1 101 ? 4.336 -5.766 -3.32 1 94.44 101 LEU A CA 1
ATOM 796 C C . LEU A 1 101 ? 4.145 -5.531 -1.825 1 94.44 101 LEU A C 1
ATOM 798 O O . LEU A 1 101 ? 3.961 -4.395 -1.388 1 94.44 101 LEU A O 1
ATOM 802 N N . LEU A 1 102 ? 4.215 -6.59 -1.105 1 95.56 102 LEU A N 1
ATOM 803 C CA . LEU A 1 102 ? 4.059 -6.492 0.341 1 95.56 102 LEU A CA 1
ATOM 804 C C . LEU A 1 102 ? 5.195 -5.684 0.958 1 95.56 102 LEU A C 1
ATOM 806 O O . LEU A 1 102 ? 4.957 -4.816 1.801 1 95.56 102 LEU A O 1
ATOM 810 N N . ILE A 1 103 ? 6.363 -5.898 0.532 1 96.56 103 ILE A N 1
ATOM 811 C CA . ILE A 1 103 ? 7.531 -5.184 1.039 1 96.56 103 ILE A CA 1
ATOM 812 C C . ILE A 1 103 ? 7.414 -3.697 0.702 1 96.56 103 ILE A C 1
ATOM 814 O O . ILE A 1 103 ? 7.609 -2.84 1.566 1 96.56 103 ILE A O 1
ATOM 818 N N . ALA A 1 104 ? 7.102 -3.434 -0.543 1 94.88 104 ALA A N 1
ATOM 819 C CA . ALA A 1 104 ? 6.957 -2.043 -0.969 1 94.88 104 ALA A CA 1
ATOM 820 C C . ALA A 1 104 ? 5.887 -1.328 -0.153 1 94.88 104 ALA A C 1
ATOM 822 O O . ALA A 1 104 ? 6.078 -0.186 0.27 1 94.88 104 ALA A O 1
ATOM 823 N N . SER A 1 105 ? 4.832 -1.999 0.068 1 95.38 105 SER A N 1
ATOM 824 C CA . SER A 1 105 ? 3.738 -1.414 0.834 1 95.38 105 SER A CA 1
ATOM 825 C C . SER A 1 105 ? 4.16 -1.125 2.27 1 95.38 105 SER A C 1
ATOM 827 O O . SER A 1 105 ? 3.869 -0.053 2.805 1 95.38 105 SER A O 1
ATOM 829 N N . ALA A 1 106 ? 4.82 -2.135 2.816 1 96.12 106 ALA A N 1
ATOM 830 C CA . ALA A 1 106 ? 5.234 -1.97 4.207 1 96.12 106 ALA A CA 1
ATOM 831 C C . ALA A 1 106 ? 6.188 -0.786 4.363 1 96.12 106 ALA A C 1
ATOM 833 O O . ALA A 1 106 ? 6.074 -0.012 5.316 1 96.12 106 ALA A O 1
ATOM 834 N N . LEU A 1 107 ? 7.066 -0.584 3.488 1 95.31 107 LEU A N 1
ATOM 835 C CA . LEU A 1 107 ? 8.031 0.51 3.543 1 95.31 107 LEU A CA 1
ATOM 836 C C . LEU A 1 107 ? 7.34 1.854 3.336 1 95.31 107 LEU A C 1
ATOM 838 O O . LEU A 1 107 ? 7.609 2.814 4.062 1 95.31 107 LEU A O 1
ATOM 842 N N . VAL A 1 108 ? 6.473 1.91 2.391 1 94.56 108 VAL A N 1
ATOM 843 C CA . VAL A 1 108 ? 5.734 3.137 2.107 1 94.56 108 VAL A CA 1
ATOM 844 C C . VAL A 1 108 ? 4.867 3.506 3.309 1 94.56 108 VAL A C 1
ATOM 846 O O . VAL A 1 108 ? 4.816 4.672 3.711 1 94.56 108 VAL A O 1
ATOM 849 N N . LEU A 1 109 ? 4.258 2.465 3.809 1 95.19 109 LEU A N 1
ATOM 850 C CA . LEU A 1 109 ? 3.379 2.709 4.945 1 95.19 109 LEU A CA 1
ATOM 851 C C . LEU A 1 109 ? 4.172 3.199 6.152 1 95.19 109 LEU A C 1
ATOM 853 O O . LEU A 1 109 ? 3.699 4.055 6.906 1 95.19 109 LEU A O 1
ATOM 857 N N . TYR A 1 110 ? 5.305 2.691 6.383 1 94.06 110 TYR A N 1
ATOM 858 C CA . TYR A 1 110 ? 6.125 3.182 7.484 1 94.06 110 TYR A CA 1
ATOM 859 C C . TYR A 1 110 ? 6.496 4.645 7.277 1 94.06 110 TYR A C 1
ATOM 861 O O . TYR A 1 110 ? 6.434 5.445 8.211 1 94.06 110 TYR A O 1
ATOM 869 N N . TRP A 1 111 ? 6.961 4.93 6.105 1 92.88 111 TRP A N 1
ATOM 870 C CA . TRP A 1 111 ? 7.281 6.316 5.797 1 92.88 111 TRP A CA 1
ATOM 871 C C . TRP A 1 111 ? 6.082 7.223 6.043 1 92.88 111 TRP A C 1
ATOM 873 O O . TRP A 1 111 ? 6.219 8.305 6.621 1 92.88 111 TRP A O 1
ATOM 883 N N . LEU A 1 112 ? 4.961 6.793 5.637 1 92.88 112 LEU A N 1
ATOM 884 C CA . LEU A 1 112 ? 3.758 7.602 5.781 1 92.88 112 LEU A CA 1
ATOM 885 C C . LEU A 1 112 ? 3.369 7.742 7.25 1 92.88 112 LEU A C 1
ATOM 887 O O . LEU A 1 112 ? 2.883 8.797 7.668 1 92.88 112 LEU A O 1
ATOM 891 N N . LEU A 1 113 ? 3.521 6.672 7.91 1 91.81 113 LEU A N 1
ATOM 892 C CA . LEU A 1 113 ? 3.254 6.758 9.344 1 91.81 113 LEU A CA 1
ATOM 893 C C . LEU A 1 113 ? 4.117 7.832 9.992 1 91.81 113 LEU A C 1
ATOM 895 O O . LEU A 1 113 ? 3.619 8.656 10.766 1 91.81 113 LEU A O 1
ATOM 899 N N . PHE A 1 114 ? 5.32 7.828 9.68 1 90.88 114 PHE A N 1
ATOM 900 C CA . PHE A 1 114 ? 6.266 8.805 10.203 1 90.88 114 PHE A CA 1
ATOM 901 C C . PHE A 1 114 ? 5.898 10.211 9.758 1 90.88 114 PHE A C 1
ATOM 903 O O . PHE A 1 114 ? 5.797 11.125 10.578 1 90.88 114 PHE A O 1
ATOM 910 N N . ALA A 1 115 ? 5.637 10.391 8.562 1 90.25 115 ALA A N 1
ATOM 911 C CA . ALA A 1 115 ? 5.375 11.695 7.969 1 90.25 115 ALA A CA 1
ATOM 912 C C . ALA A 1 115 ? 4.047 12.266 8.461 1 90.25 115 ALA A C 1
ATOM 914 O O . ALA A 1 115 ? 3.963 13.438 8.828 1 90.25 115 ALA A O 1
ATOM 915 N N . VAL A 1 116 ? 3.064 11.461 8.461 1 89.19 116 VAL A N 1
ATOM 916 C CA . VAL A 1 116 ? 1.73 11.914 8.836 1 89.19 116 VAL A CA 1
ATOM 917 C C . VAL A 1 116 ? 1.703 12.266 10.328 1 89.19 116 VAL A C 1
ATOM 919 O O . VAL A 1 116 ? 1.043 13.227 10.734 1 89.19 116 VAL A O 1
ATOM 922 N N . THR A 1 117 ? 2.352 11.492 11.102 1 88.44 117 THR A N 1
ATOM 923 C CA . THR A 1 117 ? 2.434 11.82 12.516 1 88.44 117 THR A CA 1
ATOM 924 C C . THR A 1 117 ? 3.078 13.188 12.727 1 88.44 117 THR A C 1
ATOM 926 O O . THR A 1 117 ? 2.611 13.984 13.539 1 88.44 117 THR A O 1
ATOM 929 N N . HIS A 1 118 ? 4.094 13.398 12.008 1 87.5 118 HIS A N 1
ATOM 930 C CA . HIS A 1 118 ? 4.762 14.695 12.094 1 87.5 118 HIS A CA 1
ATOM 931 C C . HIS A 1 118 ? 3.85 15.82 11.625 1 87.5 118 HIS A C 1
ATOM 933 O O . HIS A 1 118 ? 3.785 16.875 12.258 1 87.5 118 HIS A O 1
ATOM 939 N N . LEU A 1 119 ? 3.176 15.602 10.578 1 86.19 119 LEU A N 1
ATOM 940 C CA . LEU A 1 119 ? 2.279 16.609 10.031 1 86.19 119 LEU A CA 1
ATOM 941 C C . LEU A 1 119 ? 1.151 16.922 11.008 1 86.19 119 LEU A C 1
ATOM 943 O O . LEU A 1 119 ? 0.83 18.094 11.227 1 86.19 119 LEU A O 1
ATOM 947 N N . VAL A 1 120 ? 0.59 15.922 11.531 1 86.19 120 VAL A N 1
ATOM 948 C CA . VAL A 1 120 ? -0.514 16.109 12.469 1 86.19 120 VAL A CA 1
ATOM 949 C C . VAL A 1 120 ? -0.016 16.828 13.727 1 86.19 120 VAL A C 1
ATOM 951 O O . VAL A 1 120 ? -0.696 17.703 14.258 1 86.19 120 VAL A O 1
ATOM 954 N N . SER A 1 121 ? 1.143 16.5 14.172 1 85.38 121 SER A N 1
ATOM 955 C CA . SER A 1 121 ? 1.729 17.156 15.336 1 85.38 121 SER A CA 1
ATOM 956 C C . SER A 1 121 ? 1.985 18.641 15.07 1 85.38 121 SER A C 1
ATOM 958 O O . SER A 1 121 ? 1.741 19.484 15.938 1 85.38 121 SER A O 1
ATOM 960 N N . GLN A 1 122 ? 2.43 18.859 13.977 1 84.5 122 GLN A N 1
ATOM 961 C CA . GLN A 1 122 ? 2.678 20.25 13.609 1 84.5 122 GLN A CA 1
ATOM 962 C C . GLN A 1 122 ? 1.376 21.031 13.539 1 84.5 122 GLN A C 1
ATOM 964 O O . GLN A 1 122 ? 1.316 22.188 13.992 1 84.5 122 GLN A O 1
ATOM 969 N N . ALA A 1 123 ? 0.464 20.484 12.977 1 83.25 123 ALA A N 1
ATOM 970 C CA . ALA A 1 123 ? -0.838 21.141 12.883 1 83.25 123 ALA A CA 1
ATOM 971 C C . ALA A 1 123 ? -1.407 21.422 14.266 1 83.25 123 ALA A C 1
ATOM 973 O O . ALA A 1 123 ? -1.998 22.484 14.492 1 83.25 123 ALA A O 1
ATOM 974 N N . GLU A 1 124 ? -1.234 20.531 15.086 1 83.81 124 GLU A N 1
ATOM 975 C CA . GLU A 1 124 ? -1.711 20.719 16.453 1 83.81 124 GLU A CA 1
ATOM 976 C C . GLU A 1 124 ? -0.94 21.844 17.141 1 83.81 124 GLU A C 1
ATOM 978 O O . GLU A 1 124 ? -1.526 22.641 17.875 1 83.81 124 GLU A O 1
ATOM 983 N N . MET A 1 125 ? 0.284 21.875 16.953 1 84.06 125 MET A N 1
ATOM 984 C CA . MET A 1 125 ? 1.112 22.922 17.547 1 84.06 125 MET A CA 1
ATOM 985 C C . MET A 1 125 ? 0.716 24.297 17.031 1 84.06 125 MET A C 1
ATOM 987 O O . MET A 1 125 ? 0.629 25.25 17.797 1 84.06 125 MET A O 1
ATOM 991 N N . LEU A 1 126 ? 0.479 24.328 15.781 1 83.25 126 LEU A N 1
ATOM 992 C CA . LEU A 1 126 ? 0.085 25.594 15.164 1 83.25 126 LEU A CA 1
ATOM 993 C C . LEU A 1 126 ? -1.297 26.016 15.641 1 83.25 126 LEU A C 1
ATOM 995 O O . LEU A 1 126 ? -1.532 27.203 15.883 1 83.25 126 LEU A O 1
ATOM 999 N N . ASN A 1 127 ? -2.135 25.016 15.75 1 83.69 127 ASN A N 1
ATOM 1000 C CA . ASN A 1 127 ? -3.465 25.297 16.266 1 83.69 127 ASN A CA 1
ATOM 1001 C C . ASN A 1 127 ? -3.402 25.859 17.688 1 83.69 127 ASN A C 1
ATOM 1003 O O . ASN A 1 127 ? -4.125 26.797 18.031 1 83.69 127 ASN A O 1
ATOM 1007 N N . GLU A 1 128 ? -2.635 25.375 18.484 1 83.81 128 GLU A N 1
ATOM 1008 C CA . GLU A 1 128 ? -2.463 25.828 19.859 1 83.81 128 GLU A CA 1
ATOM 1009 C C . GLU A 1 128 ? -1.894 27.25 19.906 1 83.81 128 GLU A C 1
ATOM 1011 O O . GLU A 1 128 ? -2.285 28.047 20.766 1 83.81 128 GLU A O 1
ATOM 1016 N N . ARG A 1 129 ? -1.044 27.547 19.094 1 84.12 129 ARG A N 1
ATOM 1017 C CA . ARG A 1 129 ? -0.451 28.875 19.016 1 84.12 129 ARG A CA 1
ATOM 1018 C C . ARG A 1 129 ? -1.493 29.922 18.625 1 84.12 129 ARG A C 1
ATOM 1020 O O . ARG A 1 129 ? -1.517 31.031 19.188 1 84.12 129 ARG A O 1
ATOM 1027 N N . VAL A 1 130 ? -2.273 29.594 17.719 1 82.81 130 VAL A N 1
ATOM 1028 C CA . VAL A 1 130 ? -3.322 30.516 17.281 1 82.81 130 VAL A CA 1
ATOM 1029 C C . VAL A 1 130 ? -4.328 30.734 18.406 1 82.81 130 VAL A C 1
ATOM 1031 O O . VAL A 1 130 ? -4.77 31.859 18.641 1 82.81 130 VAL A O 1
ATOM 1034 N N . GLU A 1 131 ? -4.645 29.672 19.047 1 83 131 GLU A N 1
ATOM 1035 C CA . GLU A 1 131 ? -5.602 29.781 20.141 1 83 131 GLU A CA 1
ATOM 1036 C C . GLU A 1 131 ? -5.043 30.641 21.266 1 83 131 GLU A C 1
ATOM 1038 O O . GLU A 1 131 ? -5.766 31.453 21.859 1 83 131 GLU A O 1
ATOM 1043 N N . LYS A 1 132 ? -3.816 30.625 21.562 1 85.25 132 LYS A N 1
ATOM 1044 C CA . LYS A 1 132 ? -3.174 31.422 22.594 1 85.25 132 LYS A CA 1
ATOM 1045 C C . LYS A 1 132 ? -3.105 32.906 22.188 1 85.25 132 LYS A C 1
ATOM 1047 O O . LYS A 1 132 ? -3.297 33.781 23.031 1 85.25 132 LYS A O 1
ATOM 1052 N N . ALA A 1 133 ? -2.887 33.188 21.078 1 80.75 133 ALA A N 1
ATOM 1053 C CA . ALA A 1 133 ? -2.805 34.531 20.562 1 80.75 133 ALA A CA 1
ATOM 1054 C C . ALA A 1 133 ? -4.172 35.219 20.578 1 80.75 133 ALA A C 1
ATOM 1056 O O . ALA A 1 133 ? -4.27 36.406 20.859 1 80.75 133 ALA A O 1
ATOM 1057 N N . MET A 1 134 ? -5.109 34.375 20.312 1 81.12 134 MET A N 1
ATOM 1058 C CA . MET A 1 134 ? -6.461 34.906 20.297 1 81.12 134 MET A CA 1
ATOM 1059 C C . MET A 1 134 ? -6.949 35.156 21.734 1 81.12 134 MET A C 1
ATOM 1061 O O . MET A 1 134 ? -7.754 36.062 21.953 1 81.12 134 MET A O 1
ATOM 1065 N N . ASN A 1 135 ? -6.527 34.375 22.578 1 77.19 135 ASN A N 1
ATOM 1066 C CA . ASN A 1 135 ? -6.961 34.531 23.969 1 77.19 135 ASN A CA 1
ATOM 1067 C C . ASN A 1 135 ? -6.18 35.656 24.672 1 77.19 135 ASN A C 1
ATOM 1069 O O . ASN A 1 135 ? -6.609 36.156 25.719 1 77.19 135 ASN A O 1
ATOM 1073 N N . LYS A 1 136 ? -5.059 36.094 24.469 1 74.56 136 LYS A N 1
ATOM 1074 C CA . LYS A 1 136 ? -4.297 37.188 25.031 1 74.56 136 LYS A CA 1
ATOM 1075 C C . LYS A 1 136 ? -4.895 38.531 24.625 1 74.56 136 LYS A C 1
ATOM 1077 O O . LYS A 1 136 ? -4.816 39.531 25.375 1 74.56 136 LYS A O 1
ATOM 1082 N N . ASP A 1 137 ? -5.551 38.812 23.703 1 53.47 137 ASP A N 1
ATOM 1083 C CA . ASP A 1 137 ? -6.258 40.062 23.438 1 53.47 137 ASP A CA 1
ATOM 1084 C C . ASP A 1 137 ? -7.617 40.062 24.141 1 53.47 137 ASP A C 1
ATOM 1086 O O . ASP A 1 137 ? -8.07 41.125 24.594 1 53.47 137 ASP A O 1
ATOM 1090 N N . MET B 1 1 ? -8.836 -13.562 -25.609 1 48.31 1 MET B N 1
ATOM 1091 C CA . MET B 1 1 ? -9.211 -12.148 -25.625 1 48.31 1 MET B CA 1
ATOM 1092 C C . MET B 1 1 ? -9.484 -11.633 -24.219 1 48.31 1 MET B C 1
ATOM 1094 O O . MET B 1 1 ? -9.023 -10.555 -23.844 1 48.31 1 MET B O 1
ATOM 1098 N N . ASN B 1 2 ? -10.227 -12.414 -23.281 1 59.5 2 ASN B N 1
ATOM 1099 C CA . ASN B 1 2 ? -10.719 -12.016 -21.969 1 59.5 2 ASN B CA 1
ATOM 1100 C C . ASN B 1 2 ? -9.594 -11.969 -20.938 1 59.5 2 ASN B C 1
ATOM 1102 O O . ASN B 1 2 ? -9.547 -11.062 -20.109 1 59.5 2 ASN B O 1
ATOM 1106 N N . LEU B 1 3 ? -8.477 -12.711 -21.312 1 63.81 3 LEU B N 1
ATOM 1107 C CA . LEU B 1 3 ? -7.383 -12.758 -20.344 1 63.81 3 LEU B CA 1
ATOM 1108 C C . LEU B 1 3 ? -6.492 -11.523 -20.469 1 63.81 3 LEU B C 1
ATOM 1110 O O . LEU B 1 3 ? -6.004 -11 -19.469 1 63.81 3 LEU B O 1
ATOM 1114 N N . SER B 1 4 ? -6.34 -11.211 -21.719 1 66.44 4 SER B N 1
ATOM 1115 C CA . SER B 1 4 ? -5.516 -10.039 -21.984 1 66.44 4 SER B CA 1
ATOM 1116 C C . SER B 1 4 ? -6.133 -8.781 -21.359 1 66.44 4 SER B C 1
ATOM 1118 O O . SER B 1 4 ? -5.422 -7.945 -20.812 1 66.44 4 SER B O 1
ATOM 1120 N N . LYS B 1 5 ? -7.461 -8.781 -21.5 1 70.69 5 LYS B N 1
ATOM 1121 C CA . LYS B 1 5 ? -8.148 -7.625 -20.938 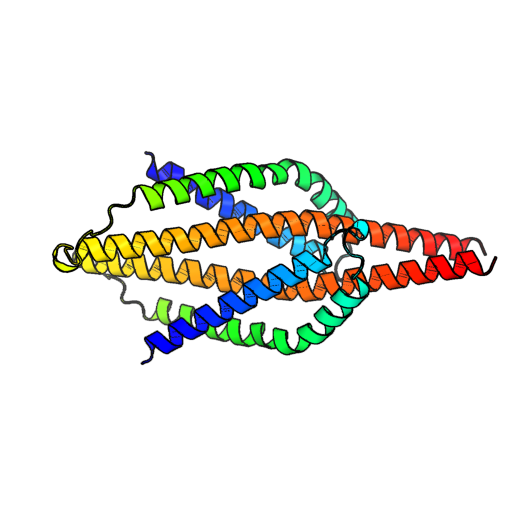1 70.69 5 LYS B CA 1
ATOM 1122 C C . LYS B 1 5 ? -8.016 -7.598 -19.422 1 70.69 5 LYS B C 1
ATOM 1124 O O . LYS B 1 5 ? -7.766 -6.543 -18.828 1 70.69 5 LYS B O 1
ATOM 1129 N N . MET B 1 6 ? -8.133 -8.742 -18.875 1 79 6 MET B N 1
ATOM 1130 C CA . MET B 1 6 ? -8.031 -8.844 -17.422 1 79 6 MET B CA 1
ATOM 1131 C C . MET B 1 6 ? -6.629 -8.5 -16.953 1 79 6 MET B C 1
ATOM 1133 O O . MET B 1 6 ? -6.465 -7.805 -15.938 1 79 6 MET B O 1
ATOM 1137 N N . ALA B 1 7 ? -5.719 -8.859 -17.766 1 83.31 7 ALA B N 1
ATOM 1138 C CA . ALA B 1 7 ? -4.324 -8.539 -17.453 1 83.31 7 ALA B CA 1
ATOM 1139 C C . ALA B 1 7 ? -4.082 -7.035 -17.516 1 83.31 7 ALA B C 1
ATOM 1141 O O . ALA B 1 7 ? -3.387 -6.48 -16.656 1 83.31 7 ALA B O 1
ATOM 1142 N N . LEU B 1 8 ? -4.824 -6.469 -18.375 1 84.12 8 LEU B N 1
ATOM 1143 C CA . LEU B 1 8 ? -4.641 -5.031 -18.562 1 84.12 8 LEU B CA 1
ATOM 1144 C C . LEU B 1 8 ? -5.23 -4.258 -17.391 1 84.12 8 LEU B C 1
ATOM 1146 O O . LEU B 1 8 ? -4.66 -3.254 -16.953 1 84.12 8 LEU B O 1
ATOM 1150 N N . GLU B 1 9 ? -6.328 -4.707 -16.906 1 91 9 GLU B N 1
ATOM 1151 C CA . GLU B 1 9 ? -6.973 -4.043 -15.781 1 91 9 GLU B CA 1
ATOM 1152 C C . GLU B 1 9 ? -6.066 -4.039 -14.555 1 91 9 GLU B C 1
ATOM 115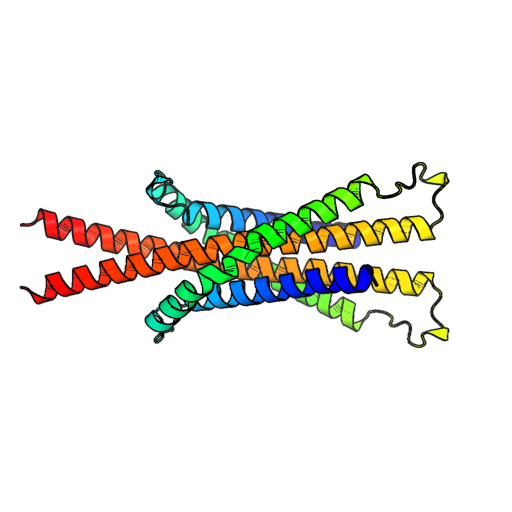4 O O . GLU B 1 9 ? -5.973 -3.031 -13.844 1 91 9 GLU B O 1
ATOM 1159 N N . TRP B 1 10 ? -5.387 -5.109 -14.398 1 92.62 10 TRP B N 1
ATOM 1160 C CA . TRP B 1 10 ? -4.492 -5.207 -13.25 1 92.62 10 TRP B CA 1
ATOM 1161 C C . TRP B 1 10 ? -3.25 -4.344 -13.453 1 92.62 10 TRP B C 1
ATOM 1163 O O . TRP B 1 10 ? -2.719 -3.773 -12.492 1 92.62 10 TRP B O 1
ATOM 1173 N N . VAL B 1 11 ? -2.863 -4.219 -14.609 1 91.75 11 VAL B N 1
ATOM 1174 C CA . VAL B 1 11 ? -1.723 -3.365 -14.922 1 91.75 11 VAL B CA 1
ATOM 1175 C C . VAL B 1 11 ? -2.094 -1.9 -14.695 1 91.75 11 VAL B C 1
ATOM 1177 O O . VAL B 1 11 ? -1.313 -1.138 -14.125 1 91.75 11 VAL B O 1
ATOM 1180 N N . VAL B 1 12 ? -3.24 -1.565 -15.102 1 92.31 12 VAL B N 1
ATOM 1181 C CA . VAL B 1 12 ? -3.729 -0.203 -14.914 1 92.31 12 VAL B CA 1
ATOM 1182 C C . VAL B 1 12 ? -3.799 0.118 -13.422 1 92.31 12 VAL B C 1
ATOM 1184 O O . VAL B 1 12 ? -3.352 1.182 -12.984 1 92.31 12 VAL B O 1
ATOM 1187 N N . LEU B 1 13 ? -4.305 -0.773 -12.664 1 94.5 13 LEU B N 1
ATOM 1188 C CA . LEU B 1 13 ? -4.414 -0.543 -11.227 1 94.5 13 LEU B CA 1
ATOM 1189 C C . LEU B 1 13 ? -3.033 -0.406 -10.594 1 94.5 13 LEU B C 1
ATOM 1191 O O . LEU B 1 13 ? -2.836 0.425 -9.703 1 94.5 13 LEU B O 1
ATOM 1195 N N . SER B 1 14 ? -2.148 -1.206 -11.07 1 93.94 14 SER B N 1
ATOM 1196 C CA . SER B 1 14 ? -0.802 -1.152 -10.516 1 93.94 14 SER B CA 1
ATOM 1197 C C . SER B 1 14 ? -0.148 0.201 -10.773 1 93.94 14 SER B C 1
ATOM 1199 O O . SER B 1 14 ? 0.515 0.757 -9.898 1 93.94 14 SER B O 1
ATOM 1201 N N . TYR B 1 15 ? -0.365 0.697 -11.898 1 93.44 15 TYR B N 1
ATOM 1202 C CA . TYR B 1 15 ? 0.203 1.999 -12.227 1 93.44 15 TYR B CA 1
ATOM 1203 C C . TYR B 1 15 ? -0.476 3.109 -11.438 1 93.44 15 TYR B C 1
ATOM 1205 O O . TYR B 1 15 ? 0.178 4.059 -11 1 93.44 15 TYR B O 1
ATOM 1213 N N . ALA B 1 16 ? -1.707 2.953 -11.383 1 93.5 16 ALA B N 1
ATOM 1214 C CA . ALA B 1 16 ? -2.447 3.938 -10.594 1 93.5 16 ALA B CA 1
ATOM 1215 C C . ALA B 1 16 ? -1.973 3.951 -9.148 1 93.5 16 ALA B C 1
ATOM 1217 O O . ALA B 1 16 ? -1.721 5.016 -8.578 1 93.5 16 ALA B O 1
ATOM 1218 N N . ALA B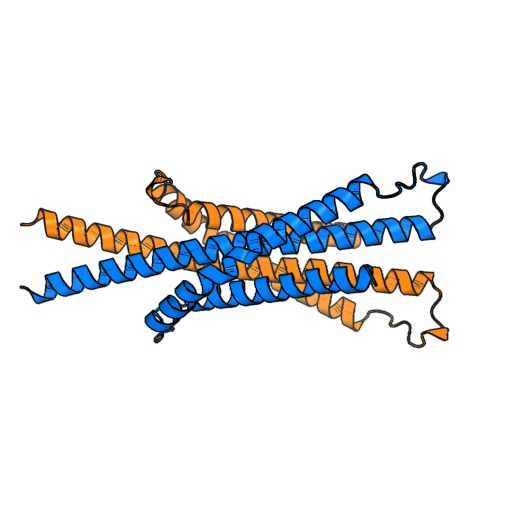 1 17 ? -1.828 2.789 -8.602 1 94.56 17 ALA B N 1
ATOM 1219 C CA . ALA B 1 17 ? -1.371 2.684 -7.215 1 94.56 17 ALA B CA 1
ATOM 1220 C C . ALA B 1 17 ? 0.039 3.246 -7.059 1 94.56 17 ALA B C 1
ATOM 1222 O O . ALA B 1 17 ? 0.337 3.924 -6.074 1 94.56 17 ALA B O 1
ATOM 1223 N N . ALA B 1 18 ? 0.863 2.957 -8.023 1 94.69 18 ALA B N 1
ATOM 1224 C CA . ALA B 1 18 ? 2.23 3.471 -7.996 1 94.69 18 ALA B CA 1
ATOM 1225 C C . ALA B 1 18 ? 2.244 4.996 -8.07 1 94.69 18 ALA B C 1
ATOM 1227 O O . ALA B 1 18 ? 3.02 5.648 -7.371 1 94.69 18 ALA B O 1
ATOM 1228 N N . ALA B 1 19 ? 1.451 5.5 -8.914 1 93 19 ALA B N 1
ATOM 1229 C CA . ALA B 1 19 ? 1.349 6.953 -9.031 1 93 19 ALA B CA 1
ATOM 1230 C C . ALA B 1 19 ? 0.848 7.574 -7.73 1 93 19 ALA B C 1
ATOM 1232 O O . ALA B 1 19 ? 1.37 8.602 -7.285 1 93 19 ALA B O 1
ATOM 1233 N N . GLU B 1 20 ? -0.143 6.996 -7.16 1 94 20 GLU B N 1
ATOM 1234 C CA . GLU B 1 20 ? -0.668 7.477 -5.883 1 94 20 GLU B CA 1
ATOM 1235 C C . GLU B 1 20 ? 0.408 7.465 -4.805 1 94 20 GLU B C 1
ATOM 1237 O O . GLU B 1 20 ? 0.551 8.43 -4.051 1 94 20 GLU B O 1
ATOM 1242 N N . ALA B 1 21 ? 1.093 6.41 -4.762 1 93.88 21 ALA B N 1
ATOM 1243 C CA . ALA B 1 21 ? 2.143 6.281 -3.754 1 93.88 21 ALA B CA 1
ATOM 1244 C C . ALA B 1 21 ? 3.215 7.352 -3.941 1 93.88 21 ALA B C 1
ATOM 1246 O O . ALA B 1 21 ? 3.652 7.977 -2.973 1 93.88 21 ALA B O 1
ATOM 1247 N N . MET B 1 22 ? 3.555 7.539 -5.09 1 93.06 22 MET B N 1
ATOM 1248 C CA . MET B 1 22 ? 4.578 8.539 -5.383 1 93.06 22 MET B CA 1
ATOM 1249 C C . MET B 1 22 ? 4.098 9.938 -5 1 93.06 22 MET B C 1
ATOM 1251 O O . MET B 1 22 ? 4.859 10.734 -4.449 1 93.06 22 MET B O 1
ATOM 1255 N N . MET B 1 23 ? 2.895 10.195 -5.258 1 90.38 23 MET B N 1
ATOM 1256 C CA . MET B 1 23 ? 2.35 11.508 -4.949 1 90.38 23 MET B CA 1
ATOM 1257 C C . MET B 1 23 ? 2.275 11.734 -3.443 1 90.38 23 MET B C 1
ATOM 1259 O O . MET B 1 23 ? 2.633 12.805 -2.951 1 90.38 23 MET B O 1
ATOM 1263 N N . VAL B 1 24 ? 1.807 10.742 -2.754 1 91.56 24 VAL B N 1
ATOM 1264 C CA . VAL B 1 24 ? 1.717 10.867 -1.303 1 91.56 24 VAL B CA 1
ATOM 1265 C C . VAL B 1 24 ? 3.115 11.023 -0.709 1 91.56 24 VAL B C 1
ATOM 1267 O O . VAL B 1 24 ? 3.32 11.805 0.221 1 91.56 24 VAL B O 1
ATOM 1270 N N . LEU B 1 25 ? 4.035 10.305 -1.31 1 90.88 25 LEU B N 1
ATOM 1271 C CA . LEU B 1 25 ? 5.414 10.406 -0.842 1 90.88 25 LEU B CA 1
ATOM 1272 C C . LEU B 1 25 ? 5.965 11.805 -1.061 1 90.88 25 LEU B C 1
ATOM 1274 O O . LEU B 1 25 ? 6.598 12.375 -0.169 1 90.88 25 LEU B O 1
ATOM 1278 N N . LEU B 1 26 ? 5.688 12.344 -2.15 1 89.12 26 LEU B N 1
ATOM 1279 C CA . LEU B 1 26 ? 6.168 13.68 -2.471 1 89.12 26 LEU B CA 1
ATOM 1280 C C . LEU B 1 26 ? 5.52 14.719 -1.568 1 89.12 26 LEU B C 1
ATOM 1282 O O . LEU B 1 26 ? 6.184 15.664 -1.122 1 89.12 26 LEU B O 1
ATOM 1286 N N . LEU B 1 27 ? 4.273 14.531 -1.237 1 87.81 27 LEU B N 1
ATOM 1287 C CA . LEU B 1 27 ? 3.543 15.477 -0.394 1 87.81 27 LEU B CA 1
ATOM 1288 C C . LEU B 1 27 ? 4.055 15.43 1.041 1 87.81 27 LEU B C 1
ATOM 1290 O O . LEU B 1 27 ? 3.984 16.422 1.762 1 87.81 27 LEU B O 1
ATOM 1294 N N . THR B 1 28 ? 4.492 14.312 1.4 1 88.38 28 THR B N 1
ATOM 1295 C CA . THR B 1 28 ? 4.836 14.141 2.807 1 88.38 28 THR B CA 1
ATOM 1296 C C . THR B 1 28 ? 6.316 14.422 3.043 1 88.38 28 THR B C 1
ATOM 1298 O O . THR B 1 28 ? 6.793 14.359 4.176 1 88.38 28 THR B O 1
ATOM 1301 N N . LEU B 1 29 ? 7.004 14.734 2 1 84.75 29 LEU B N 1
ATOM 1302 C CA . LEU B 1 29 ? 8.391 15.156 2.184 1 84.75 29 LEU B CA 1
ATOM 1303 C C . LEU B 1 29 ? 8.469 16.422 3.031 1 84.75 29 LEU B C 1
ATOM 1305 O O . LEU B 1 29 ? 7.613 17.297 2.92 1 84.75 29 LEU B O 1
ATOM 1309 N N . PRO B 1 30 ? 9.422 16.469 3.957 1 73.69 30 PRO B N 1
ATOM 1310 C CA . PRO B 1 30 ? 9.57 17.656 4.801 1 73.69 30 PRO B CA 1
ATOM 1311 C C . PRO B 1 30 ? 9.766 18.938 3.99 1 73.69 30 PRO B C 1
ATOM 1313 O O . PRO B 1 30 ? 10.273 18.891 2.867 1 73.69 30 PRO B O 1
ATOM 1316 N N . PRO B 1 31 ? 9.195 19.922 4.555 1 64.31 31 PRO B N 1
ATOM 1317 C CA . PRO B 1 31 ? 9.258 21.234 3.893 1 64.31 31 PRO B CA 1
ATOM 1318 C C . PRO B 1 31 ? 10.664 21.594 3.424 1 64.31 31 PRO B C 1
ATOM 1320 O O . PRO B 1 31 ? 10.828 22.234 2.383 1 64.31 31 PRO B O 1
ATOM 1323 N N . THR B 1 32 ? 11.406 21.234 4.152 1 59.66 32 THR B N 1
ATOM 1324 C CA . THR B 1 32 ? 12.766 21.609 3.773 1 59.66 32 THR B CA 1
ATOM 1325 C C . THR B 1 32 ? 13.164 20.938 2.459 1 59.66 32 THR B C 1
ATOM 1327 O O . THR B 1 32 ? 14.008 21.453 1.726 1 59.66 32 THR B O 1
ATOM 1330 N N . MET B 1 33 ? 12.484 20.062 2.229 1 56.66 33 MET B N 1
ATOM 1331 C CA . MET B 1 33 ? 12.82 19.312 1.024 1 56.66 33 MET B CA 1
ATOM 1332 C C . MET B 1 33 ? 11.766 19.516 -0.058 1 56.66 33 MET B C 1
ATOM 1334 O O . MET B 1 33 ? 11.883 18.984 -1.16 1 56.66 33 MET B O 1
ATOM 1338 N N . ASN B 1 34 ? 10.867 20.391 0.285 1 60.5 34 ASN B N 1
ATOM 1339 C CA . ASN B 1 34 ? 9.789 20.531 -0.685 1 60.5 34 ASN B CA 1
ATOM 1340 C C . ASN B 1 34 ? 9.523 21.984 -1.031 1 60.5 34 ASN B C 1
ATOM 1342 O O . ASN B 1 34 ? 8.508 22.562 -0.63 1 60.5 34 ASN B O 1
ATOM 1346 N N . PRO B 1 35 ? 10.492 22.469 -1.754 1 63 35 PRO B N 1
ATOM 1347 C CA . PRO B 1 35 ? 10.195 23.844 -2.139 1 63 35 PRO B CA 1
ATOM 1348 C C . PRO B 1 35 ? 8.953 23.953 -3.025 1 63 35 PRO B C 1
ATOM 1350 O O . PRO B 1 35 ? 8.367 25.031 -3.143 1 63 35 PRO B O 1
ATOM 1353 N N . LEU B 1 36 ? 8.609 22.875 -3.49 1 66.88 36 LEU B N 1
ATOM 1354 C CA . LEU B 1 36 ? 7.473 22.875 -4.41 1 66.88 36 LEU B CA 1
ATOM 1355 C C . LEU B 1 36 ? 6.203 22.406 -3.705 1 66.88 36 LEU B C 1
ATOM 1357 O O . LEU B 1 36 ? 5.309 21.844 -4.336 1 66.88 36 LEU B O 1
ATOM 1361 N N . ARG B 1 37 ? 6.152 22.688 -2.531 1 75.25 37 ARG B N 1
ATOM 1362 C CA . ARG B 1 37 ? 5.039 22.188 -1.732 1 75.25 37 ARG B CA 1
ATOM 1363 C C . ARG B 1 37 ? 3.707 22.688 -2.275 1 75.25 37 ARG B C 1
ATOM 1365 O O . ARG B 1 37 ? 2.781 21.906 -2.486 1 75.25 37 ARG B O 1
ATOM 1372 N N . LYS B 1 38 ? 3.666 24 -2.533 1 76.5 38 LYS B N 1
ATOM 1373 C CA . LYS B 1 38 ? 2.42 24.562 -3.037 1 76.5 38 LYS B CA 1
ATOM 1374 C C . LYS B 1 38 ? 2.047 23.953 -4.387 1 76.5 38 LYS B C 1
ATOM 1376 O O . LYS B 1 38 ? 0.87 23.719 -4.664 1 76.5 38 LYS B O 1
ATOM 1381 N N . GLY B 1 39 ? 3.117 23.781 -5.098 1 77.5 39 GLY B N 1
ATOM 1382 C CA . GLY B 1 39 ? 2.891 23.156 -6.395 1 77.5 39 GLY B CA 1
ATOM 1383 C C . GLY B 1 39 ? 2.406 21.734 -6.293 1 77.5 39 GLY B C 1
ATOM 1384 O O . GLY B 1 39 ? 1.484 21.328 -7.004 1 77.5 39 GLY B O 1
ATOM 1385 N N . VAL B 1 40 ? 2.941 21.031 -5.387 1 82.19 40 VAL B N 1
ATOM 1386 C CA . VAL B 1 40 ? 2.576 19.625 -5.215 1 82.19 40 VAL B CA 1
ATOM 1387 C C . VAL B 1 40 ? 1.15 19.531 -4.68 1 82.19 40 VAL B C 1
ATOM 1389 O O . VAL B 1 40 ? 0.381 18.656 -5.105 1 82.19 40 VAL B O 1
ATOM 1392 N N . ILE B 1 41 ? 0.867 20.406 -3.896 1 84.38 41 ILE B N 1
ATOM 1393 C CA . ILE B 1 41 ? -0.484 20.438 -3.346 1 84.38 41 ILE B CA 1
ATOM 1394 C C . ILE B 1 41 ? -1.489 20.703 -4.461 1 84.38 41 ILE B C 1
ATOM 1396 O O . ILE B 1 41 ? -2.508 20.016 -4.57 1 84.38 41 ILE B O 1
ATOM 1400 N N . SER B 1 42 ? -1.104 21.703 -5.25 1 86.19 42 SER B N 1
ATOM 1401 C CA . SER B 1 42 ? -1.999 22.062 -6.348 1 86.19 42 SER B CA 1
ATOM 1402 C C . SER B 1 42 ? -2.168 20.906 -7.324 1 86.19 42 SER B C 1
ATOM 1404 O O . SER B 1 42 ? -3.287 20.594 -7.742 1 86.19 42 SER B O 1
ATOM 1406 N N . VAL B 1 43 ? -1.118 20.297 -7.605 1 85.12 43 VAL B N 1
ATOM 1407 C CA . VAL B 1 43 ? -1.151 19.172 -8.539 1 85.12 43 VAL B CA 1
ATOM 1408 C C . VAL B 1 43 ? -1.961 18.016 -7.934 1 85.12 43 VAL B C 1
ATOM 1410 O O . VAL B 1 43 ? -2.785 17.406 -8.617 1 85.12 43 VAL B O 1
ATOM 1413 N N . THR B 1 44 ? -1.699 17.75 -6.711 1 87.06 44 THR B N 1
ATOM 1414 C CA . THR B 1 44 ? -2.389 16.641 -6.066 1 87.06 44 THR B CA 1
ATOM 1415 C C . THR B 1 44 ? -3.883 16.922 -5.953 1 87.06 44 THR B C 1
ATOM 1417 O O . THR B 1 44 ? -4.707 16.031 -6.172 1 87.06 44 THR B O 1
ATOM 1420 N N . ARG B 1 45 ? -4.266 18.141 -5.754 1 86.81 45 ARG B N 1
ATOM 1421 C CA . ARG B 1 45 ? -5.672 18.516 -5.656 1 86.81 45 ARG B CA 1
ATOM 1422 C C . ARG B 1 45 ? -6.383 18.312 -6.992 1 86.81 45 ARG B C 1
ATOM 1424 O O . ARG B 1 45 ? -7.516 17.844 -7.035 1 86.81 45 ARG B O 1
ATOM 1431 N N . ASN B 1 46 ? -5.68 18.656 -7.938 1 88.44 46 ASN B N 1
ATOM 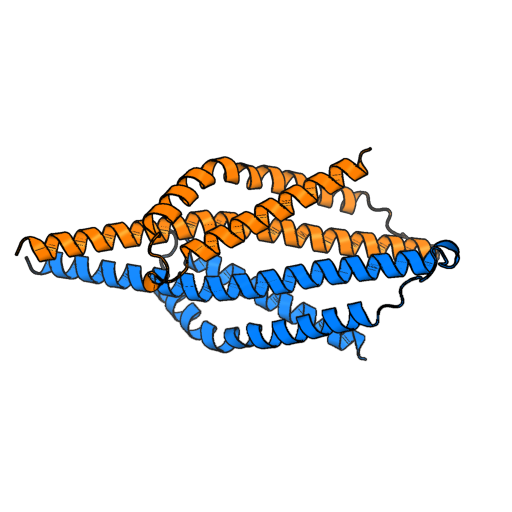1432 C CA . ASN B 1 46 ? -6.246 18.5 -9.273 1 88.44 46 ASN B CA 1
ATOM 1433 C C . ASN B 1 46 ? -6.359 17.031 -9.672 1 88.44 46 ASN B C 1
ATOM 1435 O O . ASN B 1 46 ? -7.27 16.641 -10.406 1 88.44 46 ASN B O 1
ATOM 1439 N N . LEU B 1 47 ? -5.496 16.234 -9.148 1 87.19 47 LEU B N 1
ATOM 1440 C CA . LEU B 1 47 ? -5.449 14.828 -9.523 1 87.19 47 LEU B CA 1
ATOM 1441 C C . LEU B 1 47 ? -6.414 14.008 -8.672 1 87.19 47 LEU B C 1
ATOM 1443 O O . LEU B 1 47 ? -6.738 12.875 -9.016 1 87.19 47 LEU B O 1
ATOM 1447 N N . LEU B 1 48 ? -6.918 14.617 -7.695 1 87.94 48 LEU B N 1
ATOM 1448 C CA . LEU B 1 48 ? -7.824 13.898 -6.809 1 87.94 48 LEU B CA 1
ATOM 1449 C C . LEU B 1 48 ? -9.117 13.539 -7.531 1 87.94 48 LEU B C 1
ATOM 1451 O O . LEU B 1 48 ? -9.672 12.453 -7.328 1 87.94 48 LEU B O 1
ATOM 1455 N N . LYS B 1 49 ? -9.516 14.344 -8.43 1 87.31 49 LYS B N 1
ATOM 1456 C CA . LYS B 1 49 ? -10.766 14.117 -9.148 1 87.31 49 LYS B CA 1
ATOM 1457 C C . LYS B 1 49 ? -10.656 12.906 -10.07 1 87.31 49 LYS B C 1
ATOM 1459 O O . LYS B 1 49 ? -11.406 11.938 -9.922 1 87.31 49 LYS B O 1
ATOM 1464 N N . PRO B 1 50 ? -9.742 12.852 -10.961 1 84.19 50 PRO B N 1
ATOM 1465 C CA . PRO B 1 50 ? -9.602 11.656 -11.797 1 84.19 50 PRO B CA 1
ATOM 1466 C C . PRO B 1 50 ? -9.203 10.422 -11 1 84.19 50 PRO B C 1
ATOM 1468 O O . PRO B 1 50 ? -9.57 9.305 -11.359 1 84.19 50 PRO B O 1
ATOM 1471 N N . PHE B 1 51 ? -8.547 10.586 -9.961 1 89 51 PHE B N 1
ATOM 1472 C CA . PHE B 1 51 ? -8.117 9.461 -9.141 1 89 51 PHE B CA 1
ATOM 1473 C C . PHE B 1 51 ? -9.297 8.852 -8.391 1 89 51 PHE B C 1
ATOM 1475 O O . PHE B 1 51 ? -9.219 7.73 -7.898 1 89 51 PHE B O 1
ATOM 1482 N N . LEU B 1 52 ? -10.359 9.594 -8.398 1 91.19 52 LEU B N 1
ATOM 1483 C CA . LEU B 1 52 ? -11.57 9.062 -7.789 1 91.19 52 LEU B CA 1
ATOM 1484 C C . LEU B 1 52 ? -12.047 7.816 -8.531 1 91.19 52 LEU B C 1
ATOM 1486 O O . LEU B 1 52 ? -12.727 6.965 -7.949 1 91.19 52 LEU B O 1
ATOM 1490 N N . SER B 1 53 ? -11.664 7.719 -9.727 1 91.94 53 SER B N 1
ATOM 1491 C CA . SER B 1 53 ? -12.078 6.59 -10.555 1 91.94 53 SER B CA 1
ATOM 1492 C C . SER B 1 53 ? -11.477 5.281 -10.047 1 91.94 53 SER B C 1
ATOM 1494 O O . SER B 1 53 ? -11.93 4.199 -10.422 1 91.94 53 SER B O 1
ATOM 1496 N N . VAL B 1 54 ? -10.492 5.398 -9.234 1 93.69 54 VAL B N 1
ATOM 1497 C CA . VAL B 1 54 ? -9.836 4.211 -8.695 1 93.69 54 VAL B CA 1
ATOM 1498 C C . VAL B 1 54 ? -10.812 3.439 -7.809 1 93.69 54 VAL B C 1
ATOM 1500 O O . VAL B 1 54 ? -10.758 2.209 -7.738 1 93.69 54 VAL B O 1
ATOM 1503 N N . ILE B 1 55 ? -11.711 4.066 -7.211 1 95.25 55 ILE B N 1
ATOM 1504 C CA . ILE B 1 55 ? -12.609 3.439 -6.246 1 95.25 55 ILE B CA 1
ATOM 1505 C C . ILE B 1 55 ? -13.578 2.508 -6.969 1 95.25 55 ILE B C 1
ATOM 1507 O O . ILE B 1 55 ? -13.609 1.306 -6.703 1 95.25 55 ILE B O 1
ATOM 1511 N N . PRO B 1 56 ? -14.359 3.037 -7.918 1 94.5 56 PRO B N 1
ATOM 1512 C CA . PRO B 1 56 ? -15.234 2.104 -8.633 1 94.5 56 PRO B CA 1
ATOM 1513 C C . PRO B 1 56 ? -14.461 1.036 -9.398 1 94.5 56 PRO B C 1
ATOM 1515 O O . PRO B 1 56 ? -14.93 -0.097 -9.531 1 94.5 56 PRO B O 1
ATOM 1518 N N . PHE B 1 57 ? -13.32 1.383 -9.906 1 95.94 57 PHE B N 1
ATOM 1519 C CA . PHE B 1 57 ? -12.477 0.421 -10.602 1 95.94 57 PHE B CA 1
ATOM 1520 C C . PHE B 1 57 ? -12.047 -0.703 -9.664 1 95.94 57 PHE B C 1
ATOM 1522 O O . PHE B 1 57 ? -12.109 -1.879 -10.023 1 95.94 57 PHE B O 1
ATOM 1529 N N . CYS B 1 58 ? -11.586 -0.377 -8.461 1 95.81 58 CYS B N 1
ATOM 1530 C CA . CYS B 1 58 ? -11.188 -1.36 -7.461 1 95.81 58 CYS B CA 1
ATOM 1531 C C . CYS B 1 58 ? -12.367 -2.232 -7.055 1 95.81 58 CYS B C 1
ATOM 1533 O O . CYS B 1 58 ? -12.219 -3.436 -6.844 1 95.81 58 CYS B O 1
ATOM 1535 N N . LEU B 1 59 ? -13.5 -1.64 -6.922 1 95.81 59 LEU B N 1
ATOM 1536 C CA . LEU B 1 59 ? -14.695 -2.402 -6.574 1 95.81 59 LEU B CA 1
ATOM 1537 C C . LEU B 1 59 ? -15.039 -3.404 -7.668 1 95.81 59 LEU B C 1
ATOM 1539 O O . LEU B 1 59 ? -15.43 -4.539 -7.379 1 95.81 59 LEU B O 1
ATOM 1543 N N . PHE B 1 60 ? -14.938 -2.938 -8.852 1 95.75 60 PHE B N 1
ATOM 1544 C CA . PHE B 1 60 ? -15.172 -3.824 -9.984 1 95.75 60 PHE B CA 1
ATOM 1545 C C . PHE B 1 60 ? -14.195 -5 -9.961 1 95.75 60 PHE B C 1
ATOM 1547 O O . PHE B 1 60 ? -14.594 -6.148 -10.172 1 95.75 60 PHE B O 1
ATOM 1554 N N . LEU B 1 61 ? -13 -4.738 -9.727 1 95.5 61 LEU B N 1
ATOM 1555 C CA . LEU B 1 61 ? -11.992 -5.789 -9.695 1 95.5 61 LEU B CA 1
ATOM 1556 C C . LEU B 1 61 ? -12.219 -6.719 -8.508 1 95.5 61 LEU B C 1
ATOM 1558 O O . LEU B 1 61 ? -11.969 -7.922 -8.602 1 95.5 61 LEU B O 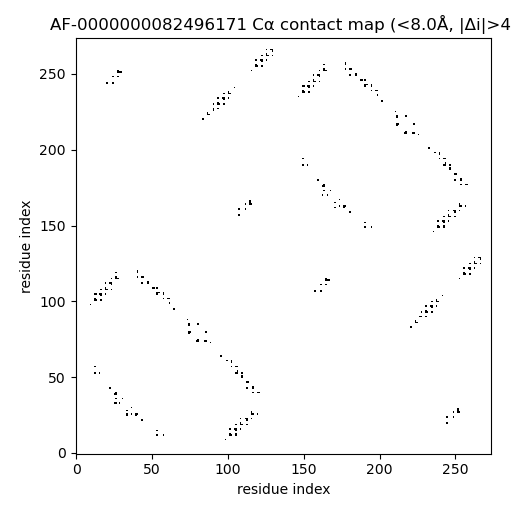1
ATOM 1562 N N . LEU B 1 62 ? -12.633 -6.184 -7.414 1 94.88 62 LEU B N 1
ATOM 1563 C CA . LEU B 1 62 ? -12.938 -7 -6.242 1 94.88 62 LEU B CA 1
ATOM 1564 C C . LEU B 1 62 ? -14.102 -7.945 -6.531 1 94.88 62 LEU B C 1
ATOM 1566 O O . LEU B 1 62 ? -14.078 -9.102 -6.105 1 94.88 62 LEU B O 1
ATOM 1570 N N . MET B 1 63 ? -15.055 -7.477 -7.207 1 94.19 63 MET B N 1
ATOM 1571 C CA . MET B 1 63 ? -16.188 -8.32 -7.59 1 94.19 63 MET B CA 1
ATOM 1572 C C . MET B 1 63 ? -15.734 -9.445 -8.508 1 94.19 63 MET B C 1
ATOM 1574 O O . MET B 1 63 ? -16.219 -10.578 -8.398 1 94.19 63 MET B O 1
ATOM 1578 N N . ASP B 1 64 ? -14.844 -9.156 -9.391 1 91.75 64 ASP B N 1
ATOM 1579 C CA . ASP B 1 64 ? -14.289 -10.172 -10.289 1 91.75 64 ASP B CA 1
ATOM 1580 C C . ASP B 1 64 ? -13.562 -11.258 -9.508 1 91.75 64 ASP B C 1
ATOM 1582 O O . ASP B 1 64 ? -13.719 -12.445 -9.789 1 91.75 64 ASP B O 1
ATOM 1586 N N . ILE B 1 65 ? -12.758 -10.906 -8.609 1 92 65 ILE B N 1
ATOM 1587 C CA . ILE B 1 65 ? -12.047 -11.867 -7.77 1 92 65 ILE B CA 1
ATOM 1588 C C . ILE B 1 65 ? -13.047 -12.719 -6.996 1 92 65 ILE B C 1
ATOM 1590 O O . ILE B 1 65 ? -12.875 -13.938 -6.887 1 92 65 ILE B O 1
ATOM 1594 N N . TYR B 1 66 ? -14.023 -12.062 -6.449 1 89.94 66 TYR B N 1
ATOM 1595 C CA . TYR B 1 66 ? -15.055 -12.766 -5.691 1 89.94 66 TYR B CA 1
ATOM 1596 C C . TYR B 1 66 ? -15.766 -13.789 -6.566 1 89.94 66 TYR B C 1
ATOM 1598 O O . TYR B 1 66 ? -15.969 -14.938 -6.156 1 89.94 66 TYR B O 1
ATOM 1606 N N . TRP B 1 67 ? -16.078 -13.422 -7.734 1 88.31 67 TRP B N 1
ATOM 1607 C CA . TRP B 1 67 ? -16.766 -14.32 -8.656 1 88.31 67 TRP B CA 1
ATOM 1608 C C . TRP B 1 67 ? -15.875 -15.508 -9.016 1 88.31 67 TRP B C 1
ATOM 1610 O O . TRP B 1 67 ? -16.344 -16.656 -9.031 1 88.31 67 TRP B O 1
ATOM 1620 N N . LYS B 1 68 ? -14.641 -15.258 -9.281 1 86 68 LYS B N 1
ATOM 1621 C CA . LYS B 1 68 ? -13.703 -16.328 -9.602 1 86 68 LYS B CA 1
ATOM 1622 C C . LYS B 1 68 ? -13.516 -17.281 -8.422 1 86 68 LYS B C 1
ATOM 1624 O O . LYS B 1 68 ? -13.32 -18.484 -8.617 1 86 68 LYS B O 1
ATOM 1629 N N . TYR B 1 69 ? -13.547 -16.75 -7.223 1 82.81 69 TYR B N 1
ATOM 1630 C CA . TYR B 1 69 ? -13.438 -17.578 -6.027 1 82.81 69 TYR B CA 1
ATOM 1631 C C . TYR B 1 69 ? -14.648 -18.5 -5.883 1 82.81 69 TYR B C 1
ATOM 1633 O O . TYR B 1 69 ? -14.508 -19.672 -5.551 1 82.81 69 TYR B O 1
ATOM 1641 N N . GLU B 1 70 ? -15.781 -18 -6.176 1 82.38 70 GLU B N 1
ATOM 1642 C CA . GLU B 1 70 ? -17.031 -18.75 -6.039 1 82.38 70 GLU B CA 1
ATOM 1643 C C . GLU B 1 70 ? -17.172 -19.797 -7.145 1 82.38 70 GLU B C 1
ATOM 1645 O O . GLU B 1 70 ? -17.719 -20.875 -6.918 1 82.38 70 GLU B O 1
ATOM 1650 N N . THR B 1 71 ? -16.609 -19.516 -8.273 1 80.12 71 THR B N 1
ATOM 1651 C CA . THR B 1 71 ? -16.781 -20.406 -9.414 1 80.12 71 THR B CA 1
ATOM 1652 C C . THR B 1 71 ? -15.562 -21.297 -9.602 1 80.12 71 THR B C 1
ATOM 1654 O O . THR B 1 71 ? -15.5 -22.078 -10.547 1 80.12 71 THR B O 1
ATOM 1657 N N . ARG B 1 72 ? -14.57 -21.125 -8.672 1 74 72 ARG B N 1
ATOM 1658 C CA . ARG B 1 72 ? -13.352 -21.922 -8.797 1 74 72 ARG B CA 1
ATOM 1659 C C . ARG B 1 72 ? -13.641 -23.406 -8.578 1 74 72 ARG B C 1
ATOM 1661 O O . ARG B 1 72 ? -14.328 -23.781 -7.625 1 74 72 ARG B O 1
ATOM 1668 N N . PRO B 1 73 ? -13.227 -24.094 -9.648 1 67.06 73 PRO B N 1
ATOM 1669 C CA . PRO B 1 73 ? -13.445 -25.531 -9.445 1 67.06 73 PRO B CA 1
ATOM 1670 C C . PRO B 1 73 ? -12.625 -26.094 -8.289 1 67.06 73 PRO B C 1
ATOM 1672 O O . PRO B 1 73 ? -11.477 -25.688 -8.086 1 67.06 73 PRO B O 1
ATOM 1675 N N . SER B 1 74 ? -13.125 -26.297 -7.102 1 60.5 74 SER B N 1
ATOM 1676 C CA . SER B 1 74 ? -12.422 -26.938 -5.996 1 60.5 74 SER B CA 1
ATOM 1677 C C . SER B 1 74 ? -12.117 -28.406 -6.297 1 60.5 74 SER B C 1
ATOM 1679 O O . SER B 1 74 ? -12.859 -29.047 -7.039 1 60.5 74 SER B O 1
ATOM 1681 N N . CYS B 1 75 ? -10.82 -28.672 -6.441 1 59.81 75 CYS B N 1
ATOM 1682 C CA . CYS B 1 75 ? -10.617 -30.125 -6.379 1 59.81 75 CYS B CA 1
ATOM 1683 C C . CYS B 1 75 ? -11.445 -30.734 -5.262 1 59.81 75 CYS B C 1
ATOM 1685 O O . CYS B 1 75 ? -11.258 -30.422 -4.09 1 59.81 75 CYS B O 1
ATOM 1687 N N . SER B 1 76 ? -12.719 -30.922 -5.434 1 56.31 76 SER B N 1
ATOM 1688 C CA . SER B 1 76 ? -13.656 -31.469 -4.461 1 56.31 76 SER B CA 1
ATOM 1689 C C . SER B 1 76 ? -12.969 -32.438 -3.518 1 56.31 76 SER B C 1
ATOM 1691 O O . SER B 1 76 ? -13.391 -32.625 -2.371 1 56.31 76 SER B O 1
ATOM 1693 N N . SER B 1 77 ? -12.156 -33.531 -4.074 1 53.56 77 SER B N 1
ATOM 1694 C CA . SER B 1 77 ? -11.5 -34.562 -3.268 1 53.56 77 SER B CA 1
ATOM 1695 C C . SER B 1 77 ? -10 -34.625 -3.543 1 53.56 77 SER B C 1
ATOM 1697 O O . SER B 1 77 ? -9.578 -34.656 -4.699 1 53.56 77 SER B O 1
ATOM 1699 N N . PRO B 1 78 ? -9.117 -34.25 -2.65 1 57.94 78 PRO B N 1
ATOM 1700 C CA . PRO B 1 78 ? -7.664 -34.375 -2.787 1 57.94 78 PRO B CA 1
ATOM 1701 C C . PRO B 1 78 ? -7.254 -35.594 -3.621 1 57.94 78 PRO B C 1
ATOM 1703 O O . PRO B 1 78 ? -6.246 -35.531 -4.336 1 57.94 78 PRO B O 1
ATOM 1706 N N . GLU B 1 79 ? -7.949 -36.594 -3.377 1 57.25 79 GLU B N 1
ATOM 1707 C CA . GLU B 1 79 ? -7.602 -37.844 -4.062 1 57.25 79 GLU B CA 1
ATOM 1708 C C . GLU B 1 79 ? -7.883 -37.75 -5.559 1 57.25 79 GLU B C 1
ATOM 1710 O O . GLU B 1 79 ? -7.301 -38.469 -6.355 1 57.25 79 GLU B O 1
ATOM 1715 N N . SER B 1 80 ? -8.797 -36.875 -5.848 1 60.44 80 SER B N 1
ATOM 1716 C CA . SER B 1 80 ? -9.18 -36.875 -7.254 1 60.44 80 SER B CA 1
ATOM 1717 C C . SER B 1 80 ? -8.484 -35.781 -8.031 1 60.44 80 SER B C 1
ATOM 1719 O O . SER B 1 80 ? -8.641 -35.688 -9.25 1 60.44 80 SER B O 1
ATOM 1721 N N . CYS B 1 81 ? -7.578 -35.094 -7.246 1 66.25 81 CYS B N 1
ATOM 1722 C CA . CYS B 1 81 ? -7.027 -33.969 -7.996 1 66.25 81 CYS B CA 1
ATOM 1723 C C . CYS B 1 81 ? -5.652 -34.312 -8.555 1 66.25 81 CYS B C 1
ATOM 1725 O O . CYS B 1 81 ? -4.781 -34.781 -7.824 1 66.25 81 CYS B O 1
ATOM 1727 N N . ASN B 1 82 ? -5.527 -34.469 -9.844 1 74.5 82 ASN B N 1
ATOM 1728 C CA . ASN B 1 82 ? -4.242 -34.562 -10.523 1 74.5 82 ASN B CA 1
ATOM 1729 C C . ASN B 1 82 ? -3.275 -33.469 -10.094 1 74.5 82 ASN B C 1
ATOM 1731 O O . ASN B 1 82 ? -3.699 -32.375 -9.742 1 74.5 82 ASN B O 1
ATOM 1735 N N . PRO B 1 83 ? -2.135 -33.844 -9.781 1 77.62 83 PRO B N 1
ATOM 1736 C CA . PRO B 1 83 ? -1.104 -32.906 -9.359 1 77.62 83 PRO B CA 1
ATOM 1737 C C . PRO B 1 83 ? -1.111 -31.625 -10.195 1 77.62 83 PRO B C 1
ATOM 1739 O O . PRO B 1 83 ? -0.852 -30.547 -9.664 1 77.62 83 PRO B O 1
ATOM 1742 N N . THR B 1 84 ? -1.451 -31.703 -11.406 1 78.62 84 THR B N 1
ATOM 1743 C CA . THR B 1 84 ? -1.501 -30.531 -12.281 1 78.62 84 THR B CA 1
ATOM 1744 C C . THR B 1 84 ? -2.637 -29.609 -11.875 1 78.62 84 THR B C 1
ATOM 1746 O O . THR B 1 84 ? -2.479 -28.375 -11.883 1 78.62 84 THR B O 1
ATOM 1749 N N . ASP B 1 85 ? -3.703 -30.203 -11.453 1 80.19 85 ASP B N 1
ATOM 1750 C CA . ASP B 1 85 ? -4.844 -29.406 -11.031 1 80.19 85 ASP B CA 1
ATOM 1751 C C . ASP B 1 85 ? -4.555 -28.703 -9.703 1 80.19 85 ASP B C 1
ATOM 1753 O O . ASP B 1 85 ? -4.977 -27.562 -9.492 1 80.19 85 ASP B O 1
ATOM 1757 N N . LEU B 1 86 ? -3.918 -29.453 -8.914 1 79.06 86 LEU B N 1
ATOM 1758 C CA . LEU B 1 86 ? -3.547 -28.859 -7.633 1 79.06 86 LEU B CA 1
ATOM 1759 C C . LEU B 1 86 ? -2.643 -27.656 -7.828 1 79.06 86 LEU B C 1
ATOM 1761 O O . LEU B 1 86 ? -2.824 -26.625 -7.168 1 79.06 86 LEU B O 1
ATOM 1765 N N . MET B 1 87 ? -1.749 -27.781 -8.68 1 83.19 87 MET B N 1
ATOM 1766 C CA . MET B 1 87 ? -0.832 -26.672 -8.945 1 83.19 87 MET B CA 1
ATOM 1767 C C . MET B 1 87 ? -1.57 -25.484 -9.555 1 83.19 87 MET B C 1
ATOM 1769 O O . MET B 1 87 ? -1.262 -24.344 -9.242 1 83.19 87 MET B O 1
ATOM 1773 N N . ARG B 1 88 ? -2.465 -25.828 -10.383 1 81.69 88 ARG B N 1
ATOM 1774 C CA . ARG B 1 88 ? -3.264 -24.766 -10.984 1 81.69 88 ARG B CA 1
ATOM 1775 C C . ARG B 1 88 ? -4.078 -24.016 -9.93 1 81.69 88 ARG B C 1
ATOM 1777 O O . ARG B 1 88 ? -4.199 -22.797 -9.977 1 81.69 88 ARG B O 1
ATOM 1784 N N . HIS B 1 89 ? -4.59 -24.828 -9.07 1 81.69 89 HIS B N 1
ATOM 1785 C CA . HIS B 1 89 ? -5.348 -24.234 -7.977 1 81.69 89 HIS B CA 1
ATOM 1786 C C . HIS B 1 89 ? -4.469 -23.328 -7.125 1 81.69 89 HIS B C 1
ATOM 1788 O O . HIS B 1 89 ? -4.871 -22.219 -6.785 1 81.69 89 HIS B O 1
ATOM 1794 N N . 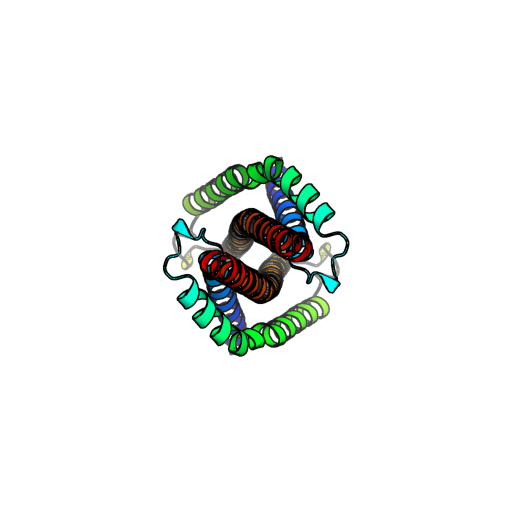GLN B 1 90 ? -3.342 -23.734 -6.828 1 83.25 90 GLN B N 1
ATOM 1795 C CA . GLN B 1 90 ? -2.424 -22.938 -6.023 1 83.25 90 GLN B CA 1
ATOM 1796 C C . GLN B 1 90 ? -2.047 -21.641 -6.734 1 83.25 90 GLN B C 1
ATOM 1798 O O . GLN B 1 90 ? -1.969 -20.578 -6.109 1 83.25 90 GLN B O 1
ATOM 1803 N N . LYS B 1 91 ? -1.827 -21.766 -7.926 1 85.06 91 LYS B N 1
ATOM 1804 C CA . LYS B 1 91 ? -1.493 -20.594 -8.719 1 85.06 91 LYS B CA 1
ATOM 1805 C C . LYS B 1 91 ? -2.627 -19.562 -8.695 1 85.06 91 LYS B C 1
ATOM 1807 O O . LYS B 1 91 ? -2.383 -18.359 -8.578 1 85.06 91 LYS B O 1
ATOM 1812 N N . SER B 1 92 ? -3.814 -20.062 -8.773 1 84.81 92 SER B N 1
ATOM 1813 C CA . SER B 1 92 ? -4.977 -19.188 -8.75 1 84.81 92 SER B CA 1
ATOM 1814 C C . SER B 1 92 ? -5.113 -18.469 -7.41 1 84.81 92 SER B C 1
ATOM 1816 O O . SER B 1 92 ? -5.473 -17.297 -7.359 1 84.81 92 SER B O 1
ATOM 1818 N N . VAL B 1 93 ? -4.758 -19.125 -6.398 1 86.88 93 VAL B N 1
ATOM 1819 C CA . VAL B 1 93 ? -4.824 -18.547 -5.066 1 86.88 93 VAL B CA 1
ATOM 1820 C C . VAL B 1 93 ? -3.766 -17.453 -4.926 1 86.88 93 VAL B C 1
ATOM 1822 O O . VAL B 1 93 ? -4.051 -16.359 -4.422 1 86.88 93 VAL B O 1
ATOM 1825 N N . LEU B 1 94 ? -2.615 -17.734 -5.383 1 88.38 94 LEU B N 1
ATOM 1826 C CA . LEU B 1 94 ? -1.526 -16.781 -5.305 1 88.38 94 LEU B CA 1
ATOM 1827 C C . LEU B 1 94 ? -1.848 -15.523 -6.121 1 88.38 94 LEU B C 1
ATOM 1829 O O . LEU B 1 94 ? -1.594 -14.406 -5.672 1 88.38 94 LEU B O 1
ATOM 1833 N N . LYS B 1 95 ? -2.508 -15.711 -7.266 1 89 95 LYS B N 1
ATOM 1834 C CA . LYS B 1 95 ? -2.93 -14.594 -8.102 1 89 95 LYS B CA 1
ATOM 1835 C C . LYS B 1 95 ? -3.984 -13.75 -7.395 1 89 95 LYS B C 1
ATOM 1837 O O . LYS B 1 95 ? -3.92 -12.516 -7.418 1 89 95 LYS B O 1
ATOM 1842 N N . SER B 1 96 ? -4.883 -14.453 -6.773 1 90.25 96 SER B N 1
ATOM 1843 C CA . SER B 1 96 ? -5.934 -13.75 -6.043 1 90.25 96 SER B CA 1
ATOM 1844 C C . SER B 1 96 ? -5.363 -12.961 -4.875 1 90.25 96 SER B C 1
ATOM 1846 O O . SER B 1 96 ? -5.801 -11.836 -4.605 1 90.25 96 SER B O 1
ATOM 1848 N N . GLN B 1 97 ? -4.375 -13.477 -4.23 1 90.75 97 GLN B N 1
ATOM 1849 C CA . GLN B 1 97 ? -3.74 -12.797 -3.104 1 90.75 97 GLN B CA 1
ATOM 1850 C C . GLN B 1 97 ? -3.006 -11.539 -3.561 1 90.75 97 GLN B C 1
ATOM 1852 O O . GLN B 1 97 ? -3.15 -10.477 -2.955 1 90.75 97 GLN B O 1
ATOM 1857 N N . ARG B 1 98 ? -2.258 -11.688 -4.539 1 93.56 98 ARG B N 1
ATOM 1858 C CA . ARG B 1 98 ? -1.533 -10.547 -5.098 1 93.56 98 ARG B CA 1
ATOM 1859 C C . ARG B 1 98 ? -2.492 -9.438 -5.508 1 93.56 98 ARG B C 1
ATOM 1861 O O . ARG B 1 98 ? -2.279 -8.273 -5.168 1 93.56 98 ARG B O 1
ATOM 1868 N N . ASN B 1 99 ? -3.535 -9.891 -6.195 1 94.44 99 ASN B N 1
ATOM 1869 C CA . ASN B 1 99 ? -4.512 -8.938 -6.715 1 94.44 99 ASN B CA 1
ATOM 1870 C C . ASN B 1 99 ? -5.273 -8.25 -5.586 1 94.44 99 ASN B C 1
ATOM 1872 O O . ASN B 1 99 ? -5.535 -7.047 -5.656 1 94.44 99 ASN B O 1
ATOM 1876 N N . THR B 1 100 ? -5.59 -8.953 -4.539 1 94.38 100 THR B N 1
ATOM 1877 C CA . THR B 1 100 ? -6.281 -8.383 -3.391 1 94.38 100 THR B CA 1
ATOM 1878 C C . THR B 1 100 ? -5.395 -7.355 -2.688 1 94.38 100 THR B C 1
ATOM 1880 O O . THR B 1 100 ? -5.875 -6.293 -2.275 1 94.38 100 THR B O 1
ATOM 1883 N N . LEU B 1 101 ? -4.203 -7.723 -2.602 1 94.38 101 LEU B N 1
ATOM 1884 C CA . LEU B 1 101 ? -3.256 -6.805 -1.975 1 94.38 101 LEU B CA 1
ATOM 1885 C C . LEU B 1 101 ? -3.148 -5.508 -2.77 1 94.38 101 LEU B C 1
ATOM 1887 O O . LEU B 1 101 ? -3.088 -4.422 -2.189 1 94.38 101 LEU B O 1
ATOM 1891 N N . LEU B 1 102 ? -3.148 -5.656 -4.051 1 95.5 102 LEU B N 1
ATOM 1892 C CA . LEU B 1 102 ? -3.064 -4.484 -4.918 1 95.5 102 LEU B CA 1
ATOM 1893 C C . LEU B 1 102 ? -4.293 -3.6 -4.758 1 95.5 102 LEU B C 1
ATOM 1895 O O . LEU B 1 102 ? -4.176 -2.377 -4.648 1 95.5 102 LEU B O 1
ATOM 1899 N N . ILE B 1 103 ? -5.418 -4.168 -4.68 1 96.56 103 ILE B N 1
ATOM 1900 C CA . ILE B 1 103 ? -6.668 -3.432 -4.52 1 96.56 103 ILE B CA 1
ATOM 1901 C C . ILE B 1 103 ? -6.668 -2.711 -3.172 1 96.56 103 ILE B C 1
ATOM 1903 O O . ILE B 1 103 ? -6.977 -1.519 -3.098 1 96.56 103 ILE B O 1
ATOM 1907 N N . ALA B 1 104 ? -6.328 -3.451 -2.148 1 95 104 ALA B N 1
ATOM 1908 C CA . ALA B 1 104 ? -6.289 -2.857 -0.814 1 95 104 ALA B CA 1
ATOM 1909 C C . ALA B 1 104 ? -5.32 -1.679 -0.767 1 95 104 ALA B C 1
ATOM 1911 O O . ALA B 1 104 ? -5.633 -0.635 -0.189 1 95 104 ALA B O 1
ATOM 1912 N N . SER B 1 105 ? -4.227 -1.848 -1.37 1 95.44 105 SER B N 1
ATOM 1913 C CA . SER B 1 105 ? -3.221 -0.79 -1.385 1 95.44 105 SER B CA 1
ATOM 1914 C C . SER B 1 105 ? -3.729 0.444 -2.123 1 95.44 105 SER B C 1
ATOM 1916 O O . SER B 1 105 ? -3.557 1.57 -1.653 1 95.44 105 SER B O 1
ATOM 1918 N N . ALA B 1 106 ? -4.316 0.151 -3.275 1 96.06 106 ALA B N 1
ATOM 1919 C CA . ALA B 1 106 ? -4.805 1.271 -4.078 1 96.06 106 ALA B CA 1
ATOM 1920 C C . ALA B 1 106 ? -5.863 2.068 -3.32 1 96.06 106 ALA B C 1
ATOM 1922 O O . ALA B 1 106 ? -5.859 3.301 -3.354 1 96.06 106 ALA B O 1
ATOM 1923 N N . LEU B 1 107 ? -6.715 1.451 -2.635 1 95.44 107 LEU B N 1
ATOM 1924 C CA . LEU B 1 107 ? -7.773 2.117 -1.884 1 95.44 107 LEU B CA 1
ATOM 1925 C C . LEU B 1 107 ? -7.199 2.891 -0.704 1 95.44 107 LEU B C 1
ATOM 1927 O O . LEU B 1 107 ? -7.586 4.039 -0.461 1 95.44 107 LEU B O 1
ATOM 1931 N N . VAL B 1 108 ? -6.301 2.289 -0.007 1 94.69 108 VAL B N 1
ATOM 1932 C CA . VAL B 1 108 ? -5.668 2.938 1.136 1 94.69 108 VAL B CA 1
ATOM 1933 C C . VAL B 1 108 ? -4.883 4.16 0.667 1 94.69 108 VAL B C 1
ATOM 1935 O O . VAL B 1 108 ? -4.957 5.227 1.286 1 94.69 108 VAL B O 1
ATOM 1938 N N . LEU B 1 109 ? -4.215 3.92 -0.426 1 95.19 109 LEU B N 1
ATOM 1939 C CA . LEU B 1 109 ? -3.408 5.016 -0.948 1 95.19 109 LEU B CA 1
ATOM 1940 C C . LEU B 1 109 ? -4.293 6.176 -1.396 1 95.19 109 LEU B C 1
ATOM 1942 O O . LEU B 1 109 ? -3.932 7.34 -1.221 1 95.19 109 LEU B O 1
ATOM 1946 N N . TYR B 1 110 ? -5.375 5.926 -1.975 1 94.06 110 TYR B N 1
ATOM 1947 C CA . TYR B 1 110 ? -6.281 7 -2.359 1 94.06 110 TYR B CA 1
ATOM 1948 C C . TYR B 1 110 ? -6.781 7.758 -1.133 1 94.06 110 TYR B C 1
ATOM 1950 O O . TYR B 1 110 ? -6.832 8.992 -1.136 1 94.06 110 TYR B O 1
ATOM 1958 N N . TRP B 1 111 ? -7.223 7.012 -0.18 1 92.88 111 TRP B N 1
ATOM 1959 C CA . TRP B 1 111 ? -7.656 7.648 1.06 1 92.88 111 TRP B CA 1
ATOM 1960 C C . TRP B 1 111 ? -6.555 8.531 1.633 1 92.88 111 TRP B C 1
ATOM 1962 O O . TRP B 1 111 ? -6.812 9.656 2.064 1 92.88 111 TRP B O 1
ATOM 1972 N N . LEU B 1 112 ? -5.379 8.039 1.626 1 92.94 112 LEU B N 1
ATOM 1973 C CA . LEU B 1 112 ? -4.262 8.781 2.197 1 92.94 112 LEU B CA 1
ATOM 1974 C C . LEU B 1 112 ? -3.945 10.016 1.36 1 92.94 112 LEU B C 1
ATOM 1976 O O . LEU B 1 112 ? -3.576 11.055 1.902 1 92.94 112 LEU B O 1
ATOM 1980 N N . LEU B 1 113 ? -4.031 9.812 0.113 1 91.81 113 LEU B N 1
ATOM 1981 C CA . LEU B 1 113 ? -3.83 10.977 -0.746 1 91.81 113 LEU B CA 1
ATOM 1982 C C . LEU B 1 113 ? -4.812 12.094 -0.396 1 91.81 113 LEU B C 1
ATOM 1984 O O . LEU B 1 113 ? -4.422 13.25 -0.258 1 91.81 113 LEU B O 1
ATOM 1988 N N . PHE B 1 114 ? -5.992 11.742 -0.256 1 90.88 114 PHE B N 1
ATOM 1989 C CA . PHE B 1 114 ? -7.043 12.688 0.096 1 90.88 114 PHE B CA 1
ATOM 1990 C C . PHE B 1 114 ? -6.785 13.297 1.471 1 90.88 114 PHE B C 1
ATOM 1992 O O . PHE B 1 114 ? -6.801 14.523 1.628 1 90.88 114 PHE B O 1
ATOM 1999 N N . ALA B 1 115 ? -6.492 12.523 2.404 1 90.38 115 ALA B N 1
ATOM 2000 C CA . ALA B 1 115 ? -6.328 12.953 3.791 1 90.38 115 ALA B CA 1
ATOM 2001 C C . ALA B 1 115 ? -5.074 13.812 3.955 1 90.38 115 ALA B C 1
ATOM 2003 O O . ALA B 1 115 ? -5.113 14.859 4.605 1 90.38 115 ALA B O 1
ATOM 2004 N N . VAL B 1 116 ? -4.023 13.383 3.383 1 89.19 116 VAL B N 1
ATOM 2005 C CA . VAL B 1 116 ? -2.754 14.078 3.537 1 89.19 116 VAL B CA 1
ATOM 2006 C C . VAL B 1 116 ? -2.82 15.43 2.828 1 89.19 116 VAL B C 1
ATOM 2008 O O . VAL B 1 116 ? -2.268 16.422 3.314 1 89.19 116 VAL B O 1
ATOM 2011 N N . THR B 1 117 ? -3.432 15.453 1.714 1 88.44 117 THR B N 1
ATOM 2012 C CA . THR B 1 117 ? -3.6 16.719 1.026 1 88.44 117 THR B CA 1
ATOM 2013 C C . THR B 1 117 ? -4.371 17.719 1.898 1 88.44 117 THR B C 1
ATOM 2015 O O . THR B 1 117 ? -4.008 18.891 1.984 1 88.44 117 THR B O 1
ATOM 2018 N N . HIS B 1 118 ? -5.363 17.219 2.496 1 87.56 118 HIS B N 1
ATOM 2019 C CA . HIS B 1 118 ? -6.152 18.062 3.385 1 87.56 118 HIS B CA 1
ATOM 2020 C C . HIS B 1 118 ? -5.328 18.531 4.582 1 87.56 118 HIS B C 1
ATOM 2022 O O . HIS B 1 118 ? -5.379 19.703 4.965 1 87.56 118 HIS B O 1
ATOM 2028 N N . LEU B 1 119 ? -4.594 17.641 5.117 1 86.12 119 LEU B N 1
ATOM 2029 C CA . LEU B 1 119 ? -3.771 17.953 6.281 1 86.12 119 LEU B CA 1
ATOM 2030 C C . LEU B 1 119 ? -2.715 19 5.93 1 86.12 119 LEU B C 1
ATOM 2032 O O . LEU B 1 119 ? -2.51 19.953 6.68 1 86.12 119 LEU B O 1
ATOM 2036 N N . VAL B 1 120 ? -2.09 18.812 4.855 1 86.19 120 VAL B N 1
ATOM 2037 C CA . VAL B 1 120 ? -1.043 19.734 4.434 1 86.19 120 VAL B CA 1
ATOM 2038 C C . VAL B 1 120 ? -1.652 21.094 4.133 1 86.19 120 VAL B C 1
ATOM 2040 O O . VAL B 1 120 ? -1.073 22.141 4.477 1 86.19 120 VAL B O 1
ATOM 2043 N N . SER B 1 121 ? -2.789 21.125 3.547 1 85.38 121 SER B N 1
ATOM 2044 C CA . SER B 1 121 ? -3.475 22.391 3.252 1 85.38 121 SER B CA 1
ATOM 2045 C C . SER B 1 121 ? -3.852 23.125 4.531 1 85.38 121 SER B C 1
ATOM 2047 O O . SER B 1 121 ? -3.711 24.344 4.613 1 85.38 121 SER B O 1
ATOM 2049 N N . GLN B 1 122 ? -4.273 22.391 5.395 1 84.56 122 GLN B N 1
ATOM 2050 C CA . GLN B 1 122 ? -4.625 22.984 6.676 1 84.56 122 GLN B CA 1
ATOM 2051 C C . GLN B 1 122 ? -3.396 23.562 7.371 1 84.56 122 GLN B C 1
ATOM 2053 O O . GLN B 1 122 ? -3.455 24.656 7.941 1 84.56 122 GLN B O 1
ATOM 2058 N N . ALA B 1 123 ? -2.418 22.859 7.352 1 83.38 123 ALA B N 1
ATOM 2059 C CA . ALA B 1 123 ? -1.175 23.328 7.961 1 83.38 123 ALA B CA 1
ATOM 2060 C C . ALA B 1 123 ? -0.686 24.609 7.305 1 83.38 123 ALA B C 1
ATOM 2062 O O . ALA B 1 123 ? -0.201 25.531 7.984 1 83.38 123 ALA B O 1
ATOM 2063 N N . GLU B 1 124 ? -0.816 24.625 6.074 1 84 124 GLU B N 1
ATOM 2064 C CA . GLU B 1 124 ? -0.409 25.828 5.352 1 84 124 GLU B CA 1
ATOM 2065 C C . GLU B 1 124 ? -1.301 27.016 5.707 1 84 124 GLU B C 1
ATOM 2067 O O . GLU B 1 124 ? -0.816 28.141 5.863 1 84 124 GLU B O 1
ATOM 2072 N N . MET B 1 125 ? -2.523 26.781 5.816 1 84.25 125 MET B N 1
ATOM 2073 C CA . MET B 1 125 ? -3.461 27.844 6.176 1 84.25 125 MET B CA 1
ATOM 2074 C C . MET B 1 125 ? -3.168 28.375 7.57 1 84.25 125 MET B C 1
ATOM 2076 O O . MET B 1 125 ? -3.191 29.594 7.793 1 84.25 125 MET B O 1
ATOM 2080 N N . LEU B 1 126 ? -2.893 27.469 8.43 1 83.25 126 LEU B N 1
ATOM 2081 C CA . LEU B 1 126 ? -2.586 27.859 9.797 1 83.25 126 LEU B CA 1
ATOM 2082 C C . LEU B 1 126 ? -1.268 28.625 9.867 1 83.25 126 LEU B C 1
ATOM 2084 O O . LEU B 1 126 ? -1.146 29.594 10.617 1 83.25 126 LEU B O 1
ATOM 2088 N N . ASN B 1 127 ? -0.344 28.125 9.07 1 83.75 127 ASN B N 1
ATOM 2089 C CA . ASN B 1 127 ? 0.937 28.828 9.008 1 83.75 127 ASN B CA 1
ATOM 2090 C C . ASN B 1 127 ? 0.772 30.25 8.484 1 83.75 127 ASN B C 1
ATOM 2092 O O . ASN B 1 127 ? 1.398 31.188 9 1 83.75 127 ASN B O 1
ATOM 2096 N N . GLU B 1 128 ? 0.016 30.484 7.574 1 83.81 128 GLU B N 1
ATOM 2097 C CA . GLU B 1 128 ? -0.248 31.797 7.004 1 83.81 128 GLU B CA 1
ATOM 2098 C C . GLU B 1 128 ? -0.938 32.719 8.016 1 83.81 128 GLU B C 1
ATOM 2100 O O . GLU B 1 128 ? -0.648 33.906 8.086 1 83.81 128 GLU B O 1
ATOM 2105 N N . ARG B 1 129 ? -1.786 32.219 8.75 1 84.31 129 ARG B N 1
ATOM 2106 C CA . ARG B 1 129 ? -2.488 32.969 9.773 1 84.31 129 ARG B CA 1
ATOM 2107 C C . ARG B 1 129 ? -1.528 33.438 10.859 1 84.31 129 ARG B C 1
ATOM 2109 O O . ARG B 1 129 ? -1.617 34.594 11.32 1 84.31 129 ARG B O 1
ATOM 2116 N N . VAL B 1 130 ? -0.683 32.625 11.242 1 83 130 VAL B N 1
ATOM 2117 C CA . VAL B 1 130 ? 0.296 32.969 12.266 1 83 130 VAL B CA 1
ATOM 2118 C C . VAL B 1 130 ? 1.239 34.062 11.734 1 83 130 VAL B C 1
ATOM 2120 O O . VAL B 1 130 ? 1.574 35 12.453 1 83 130 VAL B O 1
ATOM 2123 N N . GLU B 1 131 ? 1.615 33.875 10.539 1 83.06 131 GLU B N 1
ATOM 2124 C CA . GLU B 1 131 ? 2.518 34.844 9.945 1 83.06 131 GLU B CA 1
ATOM 2125 C C . GLU B 1 131 ? 1.846 36.219 9.828 1 83.06 131 GLU B C 1
ATOM 2127 O O . GLU B 1 131 ? 2.477 37.25 10.078 1 83.06 131 GLU B O 1
ATOM 2132 N N . LYS B 1 132 ? 0.607 36.312 9.57 1 85.44 132 LYS B N 1
ATOM 2133 C CA . LYS B 1 132 ? -0.139 37.562 9.477 1 85.44 132 LYS B CA 1
ATOM 2134 C C . LYS B 1 132 ? -0.321 38.219 10.844 1 85.44 132 LYS B C 1
ATOM 2136 O O . LYS B 1 132 ? -0.238 39.438 10.984 1 85.44 132 LYS B O 1
ATOM 2141 N N . ALA B 1 133 ? -0.52 37.531 11.789 1 80.75 133 ALA B N 1
ATOM 2142 C CA . ALA B 1 133 ? -0.702 38 13.148 1 80.75 133 ALA B CA 1
ATOM 2143 C C . ALA B 1 133 ? 0.598 38.594 13.703 1 80.75 133 ALA B C 1
ATOM 2145 O O . ALA B 1 133 ? 0.581 39.594 14.438 1 80.75 133 ALA B O 1
ATOM 2146 N N . MET B 1 134 ? 1.618 37.906 13.281 1 80.94 134 MET B N 1
ATOM 2147 C CA . MET B 1 134 ? 2.916 38.375 13.758 1 80.94 134 MET B CA 1
ATOM 2148 C C . MET B 1 134 ? 3.326 39.656 13.039 1 80.94 134 MET B C 1
ATOM 2150 O O . MET B 1 134 ? 4.035 40.5 13.609 1 80.94 134 MET B O 1
ATOM 2154 N N . ASN B 1 135 ? 2.947 39.781 11.867 1 77.25 135 ASN B N 1
ATOM 2155 C CA . ASN B 1 135 ? 3.309 40.969 11.102 1 77.25 135 ASN B CA 1
ATOM 2156 C C . ASN B 1 135 ? 2.408 42.156 11.445 1 77.25 135 ASN B C 1
ATOM 2158 O O . ASN B 1 135 ? 2.756 43.281 11.164 1 77.25 135 ASN B O 1
ATOM 2162 N N . LYS B 1 136 ? 1.266 42.156 11.883 1 74.94 136 LYS B N 1
ATOM 2163 C CA . LYS B 1 136 ? 0.382 43.25 12.312 1 74.94 136 LYS B CA 1
ATOM 2164 C C . LYS B 1 136 ? 0.864 43.875 13.625 1 74.94 136 LYS B C 1
ATOM 2166 O O . LYS B 1 136 ? 0.653 45.062 13.867 1 74.94 136 LYS B O 1
ATOM 2171 N N . ASP B 1 137 ? 1.527 43.375 14.445 1 53.84 137 ASP B N 1
ATOM 2172 C CA . ASP B 1 137 ? 2.137 44.062 15.594 1 53.84 137 ASP B CA 1
ATOM 2173 C C . ASP B 1 137 ? 3.463 44.719 15.211 1 53.84 137 ASP B C 1
ATOM 2175 O O . ASP B 1 137 ? 3.805 45.781 15.719 1 53.84 137 ASP B O 1
#

Foldseek 3Di:
DVVVVVVVLLVVLLVLLVVLVVLLVLQPPDCVVPVPNVVSLVVLVVVLVVLVVLVVSLVVVVVVLVVCVVPPDPPPDPVPADPVNVVVVVVSVVVSVVSVVSSVSSVVSSVSSVVSSVVSVVVVVVVVVVVVVVVVD/DVVVVVVVLLVVLLVLLVVLVVLLVLQPPDPVVPPCNVVSLVVLVVVLVVLVVLVVSLVVVVVVLVVCVVPPDPPPDPVPDDPVNVVVVVVSVVVSVVSVVSSVSSVVSSVSSVVSSVVSVVVVVVVVVVVVVVVVD

Organism: NCBI:txid158383

Sequence (274 aa):
MNLSKMALEWVVLSYAAAAEAMMVLLLTLPPTMNPLRKGVISVTRNLLKPFLSVIPFCLFLLMDIYWKYETRPSCSSPESCNPTDLMRHQKSVLKSQRNTLLIASALVLYWLLFAVTHLVSQAEMLNERVEKAMNKDMNLSKMALEWVVLSYAAAAEAMMVLLLTLPPTMNPLRKGVISVTRNLLKPFLSVIPFCLFLLMDIYWKYETRPSCSSPESCNPTDLMRHQKSVLKSQRNTLLIASALVLYWLLFAVTHLVSQAEMLNERVEKAMNKD

pLDDT: mean 83.77, std 11.44, range [48.31, 96.56]

Solvent-accessible surface area (backbone atoms only — not comparable to full-atom values): 14928 Å² total; per-residue (Å²): 114,70,61,61,51,53,52,45,55,53,50,51,50,50,50,50,32,50,49,42,48,50,51,43,51,60,66,50,43,54,65,89,72,29,86,50,45,69,56,48,49,51,51,50,60,62,44,48,61,70,53,52,53,51,55,64,51,42,52,52,52,51,51,51,52,52,50,50,62,74,66,47,84,63,70,84,44,78,88,71,38,51,69,67,53,50,51,50,50,51,43,51,50,46,50,50,50,36,51,49,50,48,43,54,47,34,53,52,37,50,52,46,40,55,35,50,53,51,51,52,52,48,39,50,53,50,51,53,51,53,52,51,60,62,67,73,108,115,72,61,60,52,52,52,46,54,53,50,51,49,50,50,52,34,50,51,41,48,51,50,43,50,62,67,50,44,53,65,88,74,29,87,49,46,70,55,48,49,53,52,50,59,62,45,48,62,70,52,51,53,51,53,64,51,43,50,51,51,49,50,50,54,51,51,49,62,73,66,45,81,62,69,86,44,78,87,72,39,52,71,67,54,51,50,50,49,51,42,51,51,49,50,49,50,36,51,49,50,51,43,54,48,36,54,52,38,50,53,45,40,55,34,49,53,51,51,53,50,47,39,50,53,51,51,51,52,51,53,52,60,63,67,72,110

Secondary structure (DSSP, 8-state):
-HHHHHHHHHHHHHHHHHHHHHHHHHHHS-GGG-TTHHHHHHHHHHHHHHHTTHHHHHHHHHHHHHHHHHT----SSGGG--HHHHHHHHHHHHHHHHHHHHHHHHHHHHHHHHHHHHHHHHHHHHHHHHHHHHHH-/-HHHHHHHHHHHHHHHHHHHHHHHHHHHS-GGG-TTHHHHHHHHHHHHHHHTTHHHHHHHHHHHHHHHHHT----SSGGG--HHHHHHHHHHHHHHHHHHHHHHHHHHHHHHHHHHHHHHHHHHHHHHHHHHHHHH-